Protein AF-G8R2T2-F1 (afdb_monomer_lite)

Radius of gyration: 41.73 Å; chains: 1; bounding box: 100×33×121 Å

pLDDT: mean 86.11, std 9.56, range [51.72, 98.19]

Structure (mmCIF, N/CA/C/O backbone):
data_AF-G8R2T2-F1
#
_entry.id   AF-G8R2T2-F1
#
loop_
_atom_site.group_PDB
_atom_site.id
_atom_site.type_symbol
_atom_site.label_atom_id
_atom_site.label_alt_id
_atom_site.label_comp_id
_atom_site.label_asym_id
_atom_site.label_entity_id
_atom_site.label_seq_id
_atom_site.pdbx_PDB_ins_code
_atom_site.Cartn_x
_atom_site.Cartn_y
_atom_site.Cartn_z
_atom_site.occupancy
_atom_site.B_iso_or_equiv
_atom_site.auth_seq_id
_atom_site.auth_comp_id
_atom_site.auth_asym_id
_atom_site.auth_atom_id
_atom_site.pdbx_PDB_model_num
ATOM 1 N N . MET A 1 1 ? 80.267 -4.069 -93.801 1.00 51.72 1 MET A N 1
ATOM 2 C CA . MET A 1 1 ? 79.029 -4.446 -93.088 1.00 51.72 1 MET A CA 1
ATOM 3 C C . MET A 1 1 ? 78.612 -3.205 -92.313 1.00 51.72 1 MET A C 1
ATOM 5 O O . MET A 1 1 ? 79.379 -2.768 -91.467 1.00 51.72 1 MET A O 1
ATOM 9 N N . ASP A 1 2 ? 77.533 -2.549 -92.748 1.00 54.66 2 ASP A N 1
ATOM 10 C CA . ASP A 1 2 ? 77.253 -1.129 -92.475 1.00 54.66 2 ASP A CA 1
ATOM 11 C C . ASP A 1 2 ? 76.720 -0.844 -91.062 1.00 54.66 2 ASP A C 1
ATOM 13 O O . ASP A 1 2 ? 75.659 -1.329 -90.660 1.00 54.66 2 ASP A O 1
ATOM 17 N N . ASP A 1 3 ? 77.419 0.051 -90.360 1.00 62.28 3 ASP A N 1
ATOM 18 C CA . ASP A 1 3 ? 77.117 0.592 -89.023 1.00 62.28 3 ASP A CA 1
ATOM 19 C C . ASP A 1 3 ? 75.721 1.263 -88.935 1.00 62.28 3 ASP A C 1
ATOM 21 O O . ASP A 1 3 ? 75.114 1.416 -87.871 1.00 62.28 3 ASP A O 1
ATOM 25 N N . THR A 1 4 ? 75.146 1.619 -90.087 1.00 67.62 4 THR A N 1
ATOM 26 C CA . THR A 1 4 ? 73.815 2.225 -90.2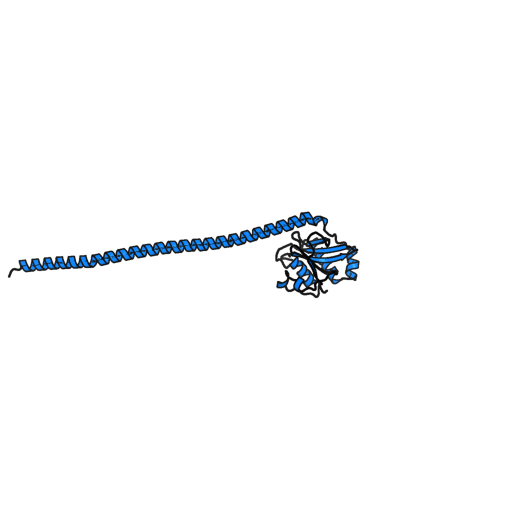26 1.00 67.62 4 THR A CA 1
ATOM 27 C C . THR A 1 4 ? 72.675 1.230 -89.985 1.00 67.62 4 THR A C 1
ATOM 29 O O . THR A 1 4 ? 71.628 1.611 -89.458 1.00 67.62 4 THR A O 1
ATOM 32 N N . ILE A 1 5 ? 72.867 -0.047 -90.338 1.00 68.00 5 ILE A N 1
ATOM 33 C CA . ILE A 1 5 ? 71.864 -1.103 -90.118 1.00 68.00 5 ILE A CA 1
ATOM 34 C C . ILE A 1 5 ? 71.817 -1.468 -88.628 1.00 68.00 5 ILE A C 1
ATOM 36 O O . ILE A 1 5 ? 70.730 -1.621 -88.068 1.00 68.00 5 ILE A O 1
ATOM 40 N N . LEU A 1 6 ? 72.978 -1.502 -87.963 1.00 66.75 6 LEU A N 1
ATOM 41 C CA . LEU A 1 6 ? 73.092 -1.805 -86.534 1.00 66.75 6 LEU A CA 1
ATOM 42 C C . LEU A 1 6 ? 72.363 -0.762 -85.665 1.00 66.75 6 LEU A C 1
ATOM 44 O O . LEU A 1 6 ? 71.545 -1.117 -84.816 1.00 66.75 6 LEU A O 1
ATOM 48 N N . LYS A 1 7 ? 72.560 0.536 -85.945 1.00 71.31 7 LYS A N 1
ATOM 49 C CA . LYS A 1 7 ? 71.883 1.635 -85.225 1.00 71.31 7 LYS A CA 1
ATOM 50 C C . LYS A 1 7 ? 70.363 1.630 -85.396 1.00 71.31 7 LYS A C 1
ATOM 52 O O . LYS A 1 7 ? 69.636 2.008 -84.474 1.00 71.31 7 LYS A O 1
ATOM 57 N N . LYS A 1 8 ? 69.862 1.207 -86.561 1.00 73.00 8 LYS A N 1
ATOM 58 C CA . LYS A 1 8 ? 68.418 1.124 -86.829 1.00 73.00 8 LYS A CA 1
ATOM 59 C C . LYS A 1 8 ? 67.770 -0.011 -86.029 1.00 73.00 8 LYS A C 1
ATOM 61 O O . LYS A 1 8 ? 66.699 0.189 -85.457 1.00 73.00 8 LYS A O 1
ATOM 66 N N . ILE A 1 9 ? 68.457 -1.149 -85.911 1.00 73.06 9 ILE A N 1
ATOM 67 C CA . ILE A 1 9 ? 68.021 -2.290 -85.093 1.00 73.06 9 ILE A CA 1
ATOM 68 C C . ILE A 1 9 ? 68.027 -1.924 -83.599 1.00 73.06 9 ILE A C 1
ATOM 70 O O . ILE A 1 9 ? 67.023 -2.148 -82.923 1.00 73.06 9 ILE A O 1
ATOM 74 N N . GLU A 1 10 ? 69.070 -1.257 -83.089 1.00 73.62 10 GLU A N 1
ATOM 75 C CA . GLU A 1 10 ? 69.109 -0.803 -81.687 1.00 73.62 10 GLU A CA 1
ATOM 76 C C . GLU A 1 10 ? 68.002 0.210 -81.347 1.00 73.62 10 GLU A C 1
ATOM 78 O O . GLU A 1 10 ? 67.420 0.180 -80.254 1.00 73.62 10 GLU A O 1
ATOM 83 N N . GLN A 1 11 ? 67.680 1.126 -82.268 1.00 74.12 11 GLN A N 1
ATOM 84 C CA . GLN A 1 11 ? 66.586 2.079 -82.070 1.00 74.12 11 GLN A CA 1
ATOM 85 C C . GLN A 1 11 ? 65.216 1.396 -82.071 1.00 74.12 11 GLN A C 1
ATOM 87 O O . GLN A 1 11 ? 64.351 1.757 -81.263 1.00 74.12 11 GLN A O 1
ATO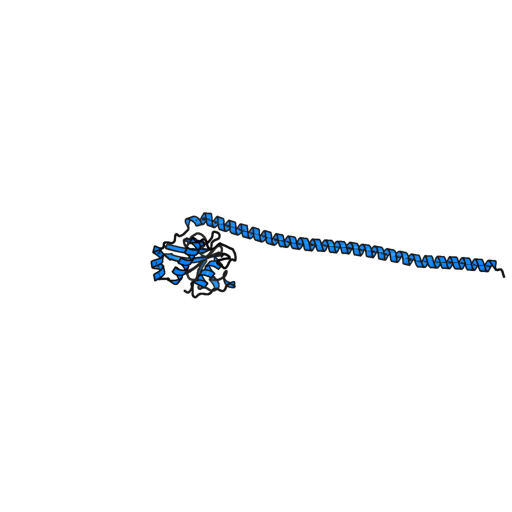M 92 N N . GLU A 1 12 ? 65.001 0.404 -82.936 1.00 73.50 12 GLU A N 1
ATOM 93 C CA . GLU A 1 12 ? 63.772 -0.387 -82.927 1.00 73.50 12 GLU A CA 1
ATOM 94 C C . GLU A 1 12 ? 63.649 -1.246 -81.671 1.00 73.50 12 GLU A C 1
ATOM 96 O O . GLU A 1 12 ? 62.560 -1.320 -81.097 1.00 73.50 12 GLU A O 1
ATOM 101 N N . GLU A 1 13 ? 64.748 -1.814 -81.179 1.00 71.75 13 GLU A N 1
ATOM 102 C CA . GLU A 1 13 ? 64.769 -2.591 -79.944 1.00 71.75 13 GLU A CA 1
ATOM 103 C C . GLU A 1 13 ? 64.492 -1.706 -78.719 1.00 71.75 13 GLU A C 1
ATOM 105 O O . GLU A 1 13 ? 63.660 -2.058 -77.883 1.00 71.75 13 GLU A O 1
ATOM 110 N N . LYS A 1 14 ? 65.065 -0.493 -78.646 1.00 73.12 14 LYS A N 1
ATOM 111 C CA . LYS A 1 14 ? 64.721 0.500 -77.606 1.00 73.12 14 LYS A CA 1
ATOM 112 C C . LYS A 1 14 ? 63.254 0.926 -77.674 1.00 73.12 14 LYS A C 1
ATOM 114 O O . LYS A 1 14 ? 62.612 1.073 -76.633 1.00 73.12 14 LYS A O 1
ATOM 119 N N . ARG A 1 15 ? 62.689 1.100 -78.876 1.00 71.94 15 ARG A N 1
ATOM 120 C CA . ARG A 1 15 ? 61.258 1.417 -79.059 1.00 71.94 15 ARG A CA 1
ATOM 121 C C . ARG A 1 15 ? 60.351 0.235 -78.715 1.00 71.94 15 ARG A C 1
ATOM 123 O O . ARG A 1 15 ? 59.255 0.458 -78.206 1.00 71.94 15 ARG A O 1
ATOM 130 N N . ARG A 1 16 ? 60.769 -1.006 -78.983 1.00 69.69 16 ARG A N 1
ATOM 131 C CA . ARG A 1 16 ? 60.042 -2.222 -78.585 1.00 69.69 16 ARG A CA 1
ATOM 132 C C . ARG A 1 16 ? 60.109 -2.433 -77.077 1.00 69.69 16 ARG A C 1
ATOM 134 O O . ARG A 1 16 ? 59.058 -2.626 -76.487 1.00 69.69 16 ARG A O 1
ATOM 141 N N . LYS A 1 17 ? 61.275 -2.269 -76.445 1.00 70.81 17 LYS A N 1
ATOM 142 C CA . LYS A 1 17 ? 61.434 -2.316 -74.981 1.00 70.81 17 LYS A CA 1
ATOM 143 C C . LYS A 1 17 ? 60.597 -1.238 -74.297 1.00 70.81 17 LYS A C 1
ATOM 145 O O . LYS A 1 17 ? 59.833 -1.561 -73.401 1.00 70.81 17 LYS A O 1
ATOM 150 N N . ARG A 1 18 ? 60.626 0.017 -74.769 1.00 68.25 18 ARG A N 1
ATOM 151 C CA . ARG A 1 18 ? 59.743 1.079 -74.240 1.00 68.25 18 ARG A CA 1
ATOM 152 C C . ARG A 1 18 ? 58.263 0.732 -74.381 1.00 68.25 18 ARG A C 1
ATOM 154 O O . ARG A 1 18 ? 57.523 0.913 -73.425 1.00 68.25 18 ARG A O 1
ATOM 161 N N . ARG A 1 19 ? 57.832 0.218 -75.536 1.00 70.12 19 ARG A N 1
ATOM 162 C CA . ARG A 1 19 ? 56.445 -0.235 -75.723 1.00 70.12 19 ARG A CA 1
ATOM 163 C C . ARG A 1 19 ? 56.102 -1.406 -74.807 1.00 70.12 19 ARG A C 1
ATOM 165 O O . ARG A 1 19 ? 55.037 -1.393 -74.217 1.00 70.12 19 ARG A O 1
ATOM 172 N N . MET A 1 20 ? 57.011 -2.359 -74.631 1.00 71.75 20 MET A N 1
ATOM 173 C CA . MET A 1 20 ? 56.846 -3.496 -73.726 1.00 71.75 20 MET A CA 1
ATOM 174 C C . MET A 1 20 ? 56.692 -3.036 -72.270 1.00 71.75 20 MET A C 1
ATOM 176 O O . MET A 1 20 ? 55.767 -3.485 -71.607 1.00 71.75 20 MET A O 1
ATOM 180 N N . TYR A 1 21 ? 57.502 -2.070 -71.817 1.00 68.56 21 TYR A N 1
ATOM 181 C CA . TYR A 1 21 ? 57.348 -1.444 -70.498 1.00 68.56 21 TYR A CA 1
ATOM 182 C C . TYR A 1 21 ? 56.007 -0.714 -70.354 1.00 68.56 21 TYR A C 1
ATOM 184 O O . TYR A 1 21 ? 55.336 -0.859 -69.335 1.00 68.56 21 TYR A O 1
ATOM 192 N N . TRP A 1 22 ? 55.576 0.029 -71.378 1.00 65.12 22 TRP A N 1
ATOM 193 C CA . TRP A 1 22 ? 54.267 0.687 -71.373 1.00 65.12 22 TRP A CA 1
ATOM 194 C C . TRP A 1 22 ? 53.113 -0.323 -71.328 1.00 65.12 22 TRP A C 1
ATOM 196 O O . TRP A 1 22 ? 52.206 -0.168 -70.516 1.00 65.12 22 TRP A O 1
ATOM 206 N N . TYR A 1 23 ? 53.172 -1.396 -72.118 1.00 72.88 23 TYR A N 1
ATOM 207 C CA . TYR A 1 23 ? 52.154 -2.448 -72.116 1.00 72.88 23 TYR A CA 1
ATOM 208 C C . TYR A 1 23 ? 52.140 -3.272 -70.823 1.00 72.88 23 TYR A C 1
ATOM 210 O O . TYR A 1 23 ? 51.075 -3.748 -70.448 1.00 72.88 23 TYR A O 1
ATOM 218 N N . SER A 1 24 ? 53.262 -3.404 -70.105 1.00 71.88 24 SER A N 1
ATOM 219 C CA . SER A 1 24 ? 53.280 -4.029 -68.773 1.00 71.88 24 SER A CA 1
ATOM 220 C C . SER A 1 24 ? 52.797 -3.099 -67.656 1.00 71.88 24 SER A C 1
ATOM 222 O O . SER A 1 24 ? 52.264 -3.573 -66.659 1.00 71.88 24 SER A O 1
ATOM 224 N N . LEU A 1 25 ? 52.962 -1.780 -67.808 1.00 70.75 25 LEU A N 1
ATOM 225 C CA . LEU A 1 25 ? 52.552 -0.794 -66.800 1.00 70.75 25 LEU A CA 1
ATOM 226 C C . LEU A 1 25 ? 51.053 -0.482 -66.853 1.00 70.75 25 LEU A C 1
ATOM 228 O O . LEU A 1 25 ? 50.446 -0.266 -65.807 1.00 70.75 25 LEU A O 1
ATOM 232 N N . ILE A 1 26 ? 50.442 -0.492 -68.042 1.00 71.38 26 ILE A N 1
ATOM 233 C CA . ILE A 1 26 ? 49.012 -0.183 -68.212 1.00 71.38 26 ILE A CA 1
ATOM 234 C C . ILE A 1 26 ? 48.108 -1.095 -67.350 1.00 71.38 26 ILE A C 1
ATOM 236 O O . ILE A 1 26 ? 47.296 -0.554 -66.598 1.00 71.38 26 ILE A O 1
ATOM 240 N N . PRO A 1 27 ? 48.250 -2.438 -67.357 1.00 75.19 27 PRO A N 1
ATOM 241 C CA . PRO A 1 27 ? 47.437 -3.321 -66.516 1.00 75.19 27 PRO A CA 1
ATOM 242 C C . PRO A 1 27 ? 47.630 -3.082 -65.013 1.00 75.19 27 PRO A C 1
ATOM 244 O O . PRO A 1 27 ? 46.669 -3.154 -64.249 1.00 75.19 27 PRO A O 1
ATOM 247 N N . ILE A 1 28 ? 48.855 -2.761 -64.583 1.00 74.06 28 ILE A N 1
ATOM 248 C CA . ILE A 1 28 ? 49.178 -2.492 -63.174 1.00 74.06 28 ILE A CA 1
ATOM 249 C C . ILE A 1 28 ? 48.478 -1.212 -62.706 1.00 74.06 28 ILE A C 1
ATOM 251 O O . ILE A 1 28 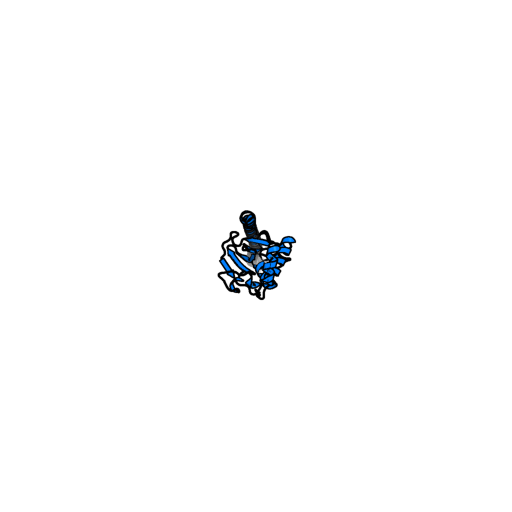? 47.861 -1.202 -61.643 1.00 74.06 28 ILE A O 1
ATOM 255 N N . ILE A 1 29 ? 48.516 -0.155 -63.522 1.00 73.69 29 ILE A N 1
ATOM 256 C CA . ILE A 1 29 ? 47.853 1.120 -63.222 1.00 73.69 29 ILE A CA 1
ATOM 257 C C . ILE A 1 29 ? 46.332 0.934 -63.156 1.00 73.69 29 ILE A C 1
ATOM 259 O O . ILE A 1 29 ? 45.704 1.405 -62.212 1.00 73.69 29 ILE A O 1
ATOM 263 N N . ILE A 1 30 ? 45.740 0.202 -64.107 1.00 74.12 30 ILE A N 1
ATOM 264 C CA . ILE A 1 30 ? 44.296 -0.089 -64.108 1.00 74.12 30 ILE A CA 1
ATOM 265 C C . ILE A 1 30 ? 43.895 -0.871 -62.850 1.00 74.12 30 ILE A C 1
ATOM 267 O O . ILE A 1 30 ? 42.902 -0.535 -62.207 1.00 74.12 30 ILE A O 1
ATOM 271 N N . THR A 1 31 ? 44.686 -1.875 -62.463 1.00 76.75 31 THR A N 1
ATOM 272 C CA . THR A 1 31 ? 44.423 -2.675 -61.257 1.00 76.75 31 THR A CA 1
ATOM 273 C C . THR A 1 31 ? 44.516 -1.821 -59.992 1.00 76.75 31 THR A C 1
ATOM 275 O O . THR A 1 31 ? 43.650 -1.914 -59.127 1.00 76.75 31 THR A O 1
ATOM 278 N N . ALA A 1 32 ? 45.514 -0.938 -59.896 1.00 74.38 32 ALA A N 1
ATOM 279 C CA . ALA A 1 32 ? 45.655 -0.025 -58.762 1.00 74.38 32 ALA A CA 1
ATOM 280 C C . ALA A 1 32 ? 44.471 0.953 -58.646 1.00 74.38 32 ALA A C 1
ATOM 282 O O . ALA A 1 32 ? 43.986 1.193 -57.542 1.00 74.38 32 ALA A O 1
ATOM 283 N N . ILE A 1 33 ? 43.969 1.473 -59.774 1.00 79.44 33 ILE A N 1
ATOM 284 C CA . ILE A 1 33 ? 42.784 2.344 -59.803 1.00 79.44 33 ILE A CA 1
ATOM 285 C C . ILE A 1 33 ? 41.538 1.577 -59.346 1.00 79.44 33 ILE A C 1
ATOM 287 O O . ILE A 1 33 ? 40.793 2.084 -58.511 1.00 79.44 33 ILE A O 1
ATOM 291 N N . LEU A 1 34 ? 41.329 0.353 -59.841 1.00 76.12 34 LEU A N 1
ATOM 292 C CA . LEU A 1 34 ? 40.195 -0.483 -59.434 1.00 76.12 34 LEU A CA 1
ATOM 293 C C . LEU A 1 34 ? 40.218 -0.778 -57.931 1.00 76.12 34 LEU A C 1
ATOM 295 O O . LEU A 1 34 ? 39.206 -0.589 -57.265 1.00 76.12 34 LEU A O 1
ATOM 299 N N . VAL A 1 35 ? 41.375 -1.155 -57.378 1.00 81.44 35 VAL A N 1
ATOM 300 C CA . VAL A 1 35 ? 41.528 -1.390 -55.933 1.00 81.44 35 VAL A CA 1
ATOM 301 C C . VAL A 1 35 ? 41.249 -0.117 -55.130 1.00 81.44 35 VAL A C 1
ATOM 303 O O . VAL A 1 35 ? 40.575 -0.187 -54.105 1.00 81.44 35 VAL A O 1
ATOM 306 N N . ALA A 1 36 ? 41.709 1.048 -55.596 1.00 74.81 36 ALA A N 1
ATOM 307 C CA . ALA A 1 36 ? 41.455 2.321 -54.924 1.00 74.81 36 ALA A CA 1
ATOM 308 C C . ALA A 1 36 ? 39.962 2.698 -54.921 1.00 74.81 36 ALA A C 1
ATOM 310 O O . ALA A 1 36 ? 39.444 3.126 -53.889 1.00 74.81 36 ALA A O 1
ATOM 311 N N . VAL A 1 37 ? 39.259 2.501 -56.043 1.00 83.00 37 VAL A N 1
ATOM 312 C CA . VAL A 1 37 ? 37.809 2.741 -56.143 1.00 83.00 37 VAL A CA 1
ATOM 313 C C . VAL A 1 37 ? 37.040 1.768 -55.249 1.00 83.00 37 VAL A C 1
ATOM 315 O O . VAL A 1 37 ? 36.215 2.207 -54.452 1.00 83.00 37 VAL A O 1
ATOM 318 N N . SER A 1 38 ? 37.361 0.471 -55.299 1.00 73.19 38 SER A N 1
ATOM 319 C CA . SER A 1 38 ? 36.726 -0.533 -54.439 1.00 73.19 38 SER A CA 1
ATOM 320 C C . SER A 1 38 ? 36.963 -0.259 -52.952 1.00 73.19 38 SER A C 1
ATOM 322 O O . SER A 1 38 ? 36.041 -0.383 -52.152 1.00 73.19 38 SER A O 1
ATOM 324 N N . TYR A 1 39 ? 38.168 0.169 -52.563 1.00 79.31 39 TYR A N 1
ATOM 325 C CA . TYR A 1 39 ? 38.459 0.547 -51.178 1.00 79.31 39 TYR A CA 1
ATOM 326 C C . TYR A 1 39 ? 37.652 1.776 -50.733 1.00 79.31 39 TYR A C 1
ATOM 328 O O . TYR A 1 39 ? 37.119 1.800 -49.624 1.00 79.31 39 TYR A O 1
ATOM 336 N N . ALA A 1 40 ? 37.519 2.785 -51.600 1.00 78.00 40 ALA A N 1
ATOM 337 C CA . ALA A 1 40 ? 36.723 3.976 -51.314 1.00 78.00 40 ALA A CA 1
ATOM 338 C C . ALA A 1 40 ? 35.227 3.650 -51.151 1.00 78.00 40 ALA A C 1
ATOM 340 O O . ALA A 1 40 ? 34.587 4.161 -50.229 1.00 78.00 40 ALA A O 1
ATOM 341 N N . GLU A 1 41 ? 34.679 2.771 -51.996 1.00 79.81 41 GLU A N 1
ATOM 342 C CA . GLU A 1 41 ? 33.295 2.299 -51.883 1.00 79.81 41 GLU A CA 1
ATOM 343 C C . GLU A 1 41 ? 33.062 1.507 -50.594 1.00 79.81 41 GLU A C 1
ATOM 345 O O . GLU A 1 41 ? 32.086 1.773 -49.892 1.00 79.81 41 GLU A O 1
ATOM 350 N N . VAL A 1 42 ? 33.976 0.598 -50.233 1.00 82.19 42 VAL A N 1
ATOM 351 C CA . VAL A 1 42 ? 33.899 -0.169 -48.978 1.00 82.19 42 VAL A CA 1
ATOM 352 C C . VAL A 1 42 ? 33.957 0.758 -47.764 1.00 82.19 42 VAL A C 1
ATOM 354 O O . VAL A 1 42 ? 33.146 0.614 -46.854 1.00 82.19 42 VAL A O 1
ATOM 357 N N . ASN A 1 43 ? 34.847 1.752 -47.755 1.00 80.81 43 ASN A N 1
ATOM 358 C CA . ASN A 1 43 ? 34.947 2.699 -46.644 1.00 80.81 43 ASN A CA 1
ATOM 359 C C . ASN A 1 43 ? 33.700 3.598 -46.532 1.00 80.81 43 ASN A C 1
ATOM 361 O O . ASN A 1 43 ? 33.217 3.864 -45.433 1.00 80.81 43 ASN A O 1
ATOM 365 N N . SER A 1 44 ? 33.132 4.033 -47.663 1.00 84.12 44 SER A N 1
ATOM 366 C CA . SER A 1 44 ? 31.872 4.790 -47.675 1.00 84.12 44 SER A CA 1
ATOM 367 C C . SER A 1 44 ? 30.684 3.938 -47.218 1.00 84.12 44 SER A C 1
ATOM 369 O O . SER A 1 44 ? 29.817 4.426 -46.493 1.00 84.12 44 SER A O 1
ATOM 371 N N . ALA A 1 45 ? 30.642 2.662 -47.610 1.00 76.31 45 ALA A N 1
ATOM 372 C CA . ALA A 1 45 ? 29.634 1.718 -47.146 1.00 76.31 45 ALA A CA 1
ATOM 373 C C . ALA A 1 45 ? 29.765 1.458 -45.639 1.00 76.31 45 ALA A C 1
ATOM 375 O O . ALA A 1 45 ? 28.752 1.489 -44.944 1.00 76.31 45 ALA A O 1
ATOM 376 N N . GLN A 1 46 ? 30.988 1.304 -45.123 1.00 81.06 46 GLN A N 1
ATOM 377 C CA . GLN A 1 46 ? 31.238 1.136 -43.691 1.00 81.06 46 GLN A CA 1
ATOM 378 C C . GLN A 1 46 ? 30.775 2.359 -42.893 1.00 81.06 46 GLN A C 1
ATOM 380 O O . GLN A 1 46 ? 30.037 2.202 -41.931 1.00 81.06 46 GLN A O 1
ATOM 385 N N . GLN A 1 47 ? 31.078 3.579 -43.353 1.00 82.94 47 GLN A N 1
ATOM 386 C CA . GLN A 1 47 ? 30.577 4.801 -42.711 1.00 82.94 47 GLN A CA 1
ATOM 387 C C . GLN A 1 47 ? 29.045 4.868 -42.664 1.00 82.94 47 GLN A C 1
ATOM 389 O O . GLN A 1 47 ? 28.480 5.337 -41.680 1.00 82.94 47 GLN A O 1
ATOM 394 N N . LYS A 1 48 ? 28.356 4.396 -43.712 1.00 84.19 48 LYS A N 1
ATOM 395 C CA . LYS A 1 48 ? 26.886 4.321 -43.721 1.00 84.19 48 LYS A CA 1
ATOM 396 C C . LYS A 1 48 ? 26.356 3.265 -42.754 1.00 84.19 48 LYS A C 1
ATOM 398 O O . LYS A 1 48 ? 25.312 3.495 -42.154 1.00 84.19 48 LYS A O 1
ATOM 403 N N . VAL A 1 49 ? 27.043 2.130 -42.619 1.00 83.50 49 VAL A N 1
ATOM 404 C CA . VAL A 1 49 ? 26.696 1.085 -41.642 1.00 83.50 49 VAL A CA 1
ATOM 405 C C . VAL A 1 49 ? 26.897 1.605 -40.221 1.00 83.50 49 VAL A C 1
ATOM 407 O O . VAL A 1 49 ? 25.992 1.461 -39.409 1.00 83.50 49 VAL A O 1
ATOM 410 N N . ASP A 1 50 ? 28.009 2.284 -39.944 1.00 85.62 50 ASP A N 1
ATOM 411 C CA . ASP A 1 50 ? 28.297 2.856 -38.627 1.00 85.62 50 ASP A CA 1
ATOM 412 C C . ASP A 1 50 ? 27.285 3.963 -38.263 1.00 85.62 50 ASP A C 1
ATOM 414 O O . ASP A 1 50 ? 26.748 3.978 -37.157 1.00 85.62 50 ASP A O 1
ATOM 418 N N . ASP A 1 51 ? 26.944 4.854 -39.207 1.00 87.81 51 ASP A N 1
ATOM 419 C CA . ASP A 1 51 ? 25.897 5.876 -39.026 1.00 87.81 51 ASP A CA 1
ATOM 420 C C . ASP A 1 51 ? 24.506 5.255 -38.820 1.00 87.81 51 ASP A C 1
ATOM 422 O O . ASP A 1 51 ? 23.733 5.704 -37.970 1.00 87.81 51 ASP A O 1
ATOM 426 N N . ALA A 1 52 ? 24.181 4.194 -39.564 1.00 77.62 52 ALA A N 1
ATOM 427 C CA . ALA A 1 52 ? 22.936 3.458 -39.379 1.00 77.62 52 ALA A CA 1
ATOM 428 C C . ALA A 1 52 ? 22.886 2.764 -38.010 1.00 77.62 52 ALA A C 1
ATOM 430 O O . ALA A 1 52 ? 21.854 2.839 -37.346 1.00 77.62 52 ALA A O 1
ATOM 431 N N . GLN A 1 53 ? 23.987 2.159 -37.559 1.00 82.75 53 GLN A N 1
ATOM 432 C CA . GLN A 1 53 ? 24.068 1.504 -36.256 1.00 82.75 53 GLN A CA 1
ATOM 433 C C . GLN A 1 53 ? 23.904 2.517 -35.119 1.00 82.75 53 GLN A C 1
ATOM 435 O O . GLN A 1 53 ? 23.066 2.319 -34.247 1.00 82.75 53 GLN A O 1
ATOM 440 N N . MET A 1 54 ? 24.584 3.666 -35.185 1.00 83.81 54 MET A N 1
ATOM 441 C CA . MET A 1 54 ? 24.398 4.744 -34.205 1.00 83.81 54 MET A CA 1
ATOM 442 C C . MET A 1 54 ? 22.947 5.243 -34.152 1.00 83.81 54 MET A C 1
ATOM 444 O O . MET A 1 54 ? 22.430 5.564 -33.077 1.00 83.81 54 MET A O 1
ATOM 448 N N . LYS A 1 55 ? 22.263 5.314 -35.301 1.00 84.31 55 LYS A N 1
ATOM 449 C CA . LYS A 1 55 ? 20.839 5.674 -35.360 1.00 84.31 55 LYS A CA 1
ATOM 450 C C . LYS A 1 55 ? 19.951 4.605 -34.732 1.00 84.31 55 LYS A C 1
ATOM 452 O O . LYS A 1 55 ? 19.017 4.981 -34.027 1.00 84.31 55 LYS A O 1
ATOM 457 N N . VAL A 1 56 ? 20.230 3.321 -34.961 1.00 85.88 56 VAL A N 1
ATOM 458 C CA . VAL A 1 56 ? 19.520 2.205 -34.314 1.00 85.88 56 VAL A CA 1
ATOM 459 C C . VAL A 1 56 ? 19.700 2.281 -32.802 1.00 85.88 56 VAL A C 1
ATOM 461 O O . VAL A 1 56 ? 18.699 2.381 -32.102 1.00 85.88 56 VAL A O 1
ATOM 464 N N . ASP A 1 57 ? 20.932 2.387 -32.309 1.00 84.94 57 ASP A N 1
ATOM 465 C CA . ASP A 1 57 ? 21.219 2.472 -30.871 1.00 84.94 57 ASP A CA 1
ATOM 466 C C . ASP A 1 57 ? 20.535 3.699 -30.233 1.00 84.94 57 ASP A C 1
ATOM 468 O O . ASP A 1 57 ? 19.973 3.646 -29.137 1.00 84.94 57 ASP A O 1
ATOM 472 N N . THR A 1 58 ? 20.520 4.836 -30.938 1.00 88.25 58 THR A N 1
ATOM 473 C CA . THR A 1 58 ? 19.817 6.047 -30.484 1.00 88.25 58 THR A CA 1
ATOM 474 C C . THR A 1 58 ? 18.300 5.843 -30.439 1.00 88.25 58 THR A C 1
ATOM 476 O O . THR A 1 58 ? 17.637 6.327 -29.519 1.00 88.25 58 THR A O 1
ATOM 479 N N . LEU A 1 59 ? 17.728 5.158 -31.431 1.00 80.25 59 LEU A N 1
ATOM 480 C CA . LEU A 1 59 ? 16.299 4.853 -31.482 1.00 80.25 59 LEU A CA 1
ATOM 481 C C . LEU A 1 59 ? 15.901 3.848 -30.401 1.00 80.25 59 LEU A C 1
ATOM 483 O O . LEU A 1 59 ? 14.883 4.063 -29.750 1.00 80.25 59 LEU A O 1
ATOM 487 N N . GLU A 1 60 ? 16.702 2.812 -30.163 1.00 79.69 60 GLU A N 1
ATOM 488 C CA . GLU A 1 60 ? 16.485 1.840 -29.088 1.00 79.69 60 GLU A CA 1
ATOM 489 C C . GLU A 1 60 ? 16.462 2.527 -27.722 1.00 79.69 60 GLU A C 1
ATOM 491 O O . GLU A 1 60 ? 15.514 2.345 -26.955 1.00 79.69 60 GLU A O 1
ATOM 496 N N . ASN A 1 61 ? 17.425 3.415 -27.461 1.00 85.88 61 ASN A N 1
ATOM 497 C CA . ASN A 1 61 ? 17.444 4.216 -26.239 1.00 85.88 61 ASN A CA 1
ATOM 498 C C . ASN A 1 61 ? 16.195 5.100 -26.108 1.00 85.88 61 ASN A C 1
ATOM 500 O O . ASN A 1 61 ? 15.589 5.159 -25.041 1.00 85.88 61 ASN A O 1
ATOM 504 N N . ARG A 1 62 ? 15.751 5.749 -27.194 1.00 82.44 62 ARG A N 1
ATOM 505 C CA . ARG A 1 62 ? 14.519 6.560 -27.181 1.00 82.44 62 ARG A CA 1
ATOM 506 C C . ARG A 1 62 ? 13.268 5.725 -26.935 1.00 82.44 62 ARG A C 1
ATOM 508 O O . ARG A 1 62 ? 12.397 6.171 -26.196 1.00 82.44 62 ARG A O 1
ATOM 515 N N . VAL A 1 63 ? 13.161 4.543 -27.541 1.00 81.25 63 VAL A N 1
ATOM 516 C CA . VAL A 1 63 ? 12.043 3.616 -27.306 1.00 81.25 63 VAL A CA 1
ATOM 517 C C . VAL A 1 63 ? 12.031 3.166 -25.847 1.00 81.25 63 VAL A C 1
ATOM 519 O O . VAL A 1 63 ? 10.963 3.146 -25.239 1.00 81.25 63 VAL A O 1
ATOM 522 N N . HIS A 1 64 ? 13.198 2.879 -25.265 1.00 81.44 64 HIS A N 1
ATOM 523 C CA . HIS A 1 64 ? 13.314 2.540 -23.849 1.00 81.44 64 HIS A CA 1
ATOM 524 C C . HIS A 1 64 ? 12.848 3.692 -22.948 1.00 81.44 64 HIS A C 1
ATOM 526 O O . HIS A 1 64 ? 11.948 3.496 -22.133 1.00 81.44 64 HIS A O 1
ATOM 532 N N . THR A 1 65 ? 13.380 4.906 -23.136 1.00 85.19 65 THR A N 1
ATOM 533 C CA . THR A 1 65 ? 12.971 6.089 -22.358 1.00 85.19 65 THR A CA 1
ATOM 534 C C . THR A 1 65 ? 11.474 6.368 -22.497 1.00 85.19 65 THR A C 1
ATOM 536 O O . THR A 1 65 ? 10.792 6.576 -21.498 1.00 85.19 65 THR A O 1
ATOM 539 N N . LEU A 1 66 ? 10.929 6.312 -23.716 1.00 78.19 66 LEU A N 1
ATOM 540 C CA . LEU A 1 66 ? 9.494 6.501 -23.947 1.00 78.19 66 LEU A CA 1
ATOM 541 C C . LEU A 1 66 ? 8.655 5.410 -23.274 1.00 78.19 66 LEU A C 1
ATOM 543 O O . LEU A 1 66 ? 7.581 5.703 -22.753 1.00 78.19 66 LEU A O 1
ATOM 547 N N . GLY A 1 67 ? 9.132 4.164 -23.262 1.00 78.81 67 GLY A N 1
ATOM 548 C CA . GLY A 1 67 ? 8.485 3.067 -22.548 1.00 78.81 67 GLY A CA 1
ATOM 549 C C . GLY A 1 67 ? 8.419 3.318 -21.040 1.00 78.81 67 GLY A C 1
ATOM 550 O O . GLY A 1 67 ? 7.369 3.112 -20.427 1.00 78.81 67 GLY A O 1
ATOM 551 N N . GLU A 1 68 ? 9.503 3.819 -20.447 1.00 83.75 68 GLU A N 1
ATOM 552 C CA . GLU A 1 68 ? 9.546 4.191 -19.030 1.00 83.75 68 GLU A CA 1
ATOM 553 C C . GLU A 1 68 ? 8.628 5.379 -18.714 1.00 83.75 68 GLU A C 1
ATOM 555 O O . GLU A 1 68 ? 7.855 5.313 -17.756 1.00 83.75 68 GLU A O 1
ATOM 560 N N . GLU A 1 69 ? 8.639 6.430 -19.536 1.00 79.81 69 GLU A N 1
ATOM 561 C CA . GLU A 1 69 ? 7.753 7.590 -19.374 1.00 79.81 69 GLU A CA 1
ATOM 562 C C . GLU A 1 69 ? 6.273 7.211 -19.494 1.00 79.81 69 GLU A C 1
ATOM 564 O O . GLU A 1 69 ? 5.434 7.678 -18.719 1.00 79.81 69 GLU A O 1
ATOM 569 N N . LEU A 1 70 ? 5.931 6.350 -20.456 1.00 75.81 70 LEU A N 1
ATOM 570 C CA . LEU A 1 70 ? 4.558 5.903 -20.672 1.00 75.81 70 LEU A CA 1
ATOM 571 C C . LEU A 1 70 ? 4.080 5.036 -19.505 1.00 75.81 70 LEU A C 1
ATOM 573 O O . LEU A 1 70 ? 2.947 5.203 -19.051 1.00 75.81 70 LEU A O 1
ATOM 577 N N . LYS A 1 71 ? 4.957 4.188 -18.956 1.00 77.88 71 LYS A N 1
ATOM 578 C CA . LYS A 1 71 ? 4.687 3.440 -17.724 1.00 77.88 71 LYS A CA 1
ATOM 579 C C . LYS A 1 71 ? 4.441 4.383 -16.542 1.00 77.88 71 LYS A C 1
ATOM 581 O O . LYS A 1 71 ? 3.415 4.257 -15.883 1.00 77.88 71 LYS A O 1
ATOM 586 N N . GLN A 1 72 ? 5.308 5.374 -16.327 1.00 77.12 72 GLN A N 1
ATOM 587 C CA . GLN A 1 72 ? 5.147 6.357 -15.247 1.00 77.12 72 GLN A CA 1
ATOM 588 C C . GLN A 1 72 ? 3.854 7.169 -15.375 1.00 77.12 72 GLN A C 1
ATOM 590 O O . GLN A 1 72 ? 3.162 7.398 -14.380 1.00 77.12 72 GLN A O 1
ATOM 595 N N . LYS A 1 73 ? 3.495 7.592 -16.593 1.00 79.75 73 LYS A N 1
ATOM 596 C CA . LYS A 1 73 ? 2.230 8.292 -16.845 1.00 79.75 73 LYS A CA 1
ATOM 597 C C . LYS A 1 73 ? 1.025 7.398 -16.595 1.00 79.75 73 LYS A C 1
ATOM 599 O O . LYS A 1 73 ? 0.067 7.856 -15.981 1.00 79.75 73 LYS A O 1
ATOM 604 N N . ASN A 1 74 ? 1.069 6.146 -17.040 1.00 79.56 74 ASN A N 1
ATOM 605 C CA . ASN A 1 74 ? -0.018 5.200 -16.816 1.00 79.56 74 ASN A CA 1
ATOM 606 C C . ASN A 1 74 ? -0.214 4.909 -15.320 1.00 79.56 74 ASN A C 1
ATOM 608 O O . ASN A 1 74 ? -1.342 4.940 -14.833 1.00 79.56 74 ASN A O 1
ATOM 612 N N . ASP A 1 75 ? 0.880 4.719 -14.580 1.00 81.25 75 ASP A N 1
ATOM 613 C CA . ASP A 1 75 ? 0.840 4.538 -13.128 1.00 81.25 75 ASP A CA 1
ATOM 614 C C . ASP A 1 75 ? 0.267 5.791 -12.446 1.00 81.25 75 ASP A C 1
ATOM 616 O O . ASP A 1 75 ? -0.634 5.689 -11.619 1.00 81.25 75 ASP A O 1
ATOM 620 N N . SER A 1 76 ? 0.701 6.986 -12.858 1.00 76.94 76 SER A N 1
ATOM 621 C CA . SER A 1 76 ? 0.184 8.256 -12.324 1.00 76.94 76 SER A CA 1
ATOM 622 C C . SER A 1 76 ? -1.312 8.448 -12.590 1.00 76.94 76 SER A C 1
ATOM 624 O O . SER A 1 76 ? -2.035 8.898 -11.704 1.00 76.94 76 SER A O 1
ATOM 626 N N . LEU A 1 77 ? -1.792 8.097 -13.788 1.00 81.81 77 LEU A N 1
ATOM 627 C CA . LEU A 1 77 ? -3.212 8.177 -14.143 1.00 81.81 77 LEU A CA 1
ATOM 628 C C . LEU A 1 77 ? -4.053 7.219 -13.306 1.00 81.81 77 LEU A C 1
ATOM 630 O O . LEU A 1 77 ? -5.084 7.628 -12.779 1.00 81.81 77 LEU A O 1
ATOM 634 N N . LYS A 1 78 ? -3.588 5.980 -13.135 1.00 82.00 78 LYS A N 1
ATOM 635 C CA . LYS A 1 78 ? -4.264 4.991 -12.296 1.00 82.00 78 LYS A CA 1
ATOM 636 C C . LYS A 1 78 ? -4.366 5.468 -10.846 1.00 82.00 78 LYS A C 1
ATOM 638 O O . LYS A 1 78 ? -5.433 5.400 -10.249 1.00 82.00 78 LYS A O 1
ATOM 643 N N . ILE A 1 79 ? -3.274 5.991 -10.291 1.00 79.88 79 ILE A N 1
ATOM 644 C CA . ILE A 1 79 ? -3.242 6.523 -8.920 1.00 79.88 79 ILE A CA 1
ATOM 645 C C . ILE A 1 79 ? -4.211 7.693 -8.772 1.00 79.88 79 ILE A C 1
ATOM 647 O O . ILE A 1 79 ? -4.944 7.780 -7.788 1.00 79.88 79 ILE A O 1
ATOM 651 N N . LEU A 1 80 ? -4.223 8.590 -9.758 1.00 81.88 80 LEU A N 1
ATOM 652 C CA . LEU A 1 80 ? -5.111 9.739 -9.768 1.00 81.88 80 LEU A CA 1
ATOM 653 C C . LEU A 1 80 ? -6.578 9.297 -9.809 1.00 81.88 80 LEU A C 1
ATOM 655 O O . LEU A 1 80 ? -7.369 9.771 -8.998 1.00 81.88 80 LEU A O 1
ATOM 659 N N . GLU A 1 81 ? -6.925 8.357 -10.687 1.00 83.88 81 GLU A N 1
ATOM 660 C CA . GLU A 1 81 ? -8.261 7.763 -10.772 1.00 83.88 81 GLU A CA 1
ATOM 661 C C . GLU A 1 81 ? -8.681 7.124 -9.443 1.00 83.88 81 GLU A C 1
ATOM 663 O O . GLU A 1 81 ? -9.745 7.451 -8.920 1.00 83.88 81 GLU A O 1
ATOM 668 N N . GLU A 1 82 ? -7.821 6.300 -8.837 1.00 81.94 82 GLU A N 1
ATOM 669 C CA . GLU A 1 82 ? -8.090 5.671 -7.539 1.00 81.94 82 GLU A CA 1
ATOM 670 C C . GLU A 1 82 ? -8.254 6.710 -6.417 1.00 81.94 82 GLU A C 1
ATOM 672 O O . GLU A 1 82 ? -9.125 6.573 -5.556 1.00 81.94 82 GLU A O 1
ATOM 677 N N . SER A 1 83 ? -7.450 7.778 -6.425 1.00 80.38 83 SER A N 1
ATOM 678 C CA . SER A 1 83 ? -7.547 8.864 -5.445 1.00 80.38 83 SER A CA 1
ATOM 679 C C . SER A 1 83 ? -8.835 9.675 -5.593 1.00 80.38 83 SER A C 1
ATOM 681 O O . SER A 1 83 ? -9.469 10.000 -4.587 1.00 80.38 83 SER A O 1
ATOM 683 N N . PHE A 1 84 ? -9.268 9.947 -6.829 1.00 79.75 84 PHE A N 1
ATOM 684 C CA . PHE A 1 84 ? -10.525 10.634 -7.113 1.00 79.75 84 PHE A CA 1
ATOM 685 C C . PHE A 1 84 ? -11.717 9.770 -6.741 1.00 79.75 84 PHE A C 1
ATOM 687 O O . PHE 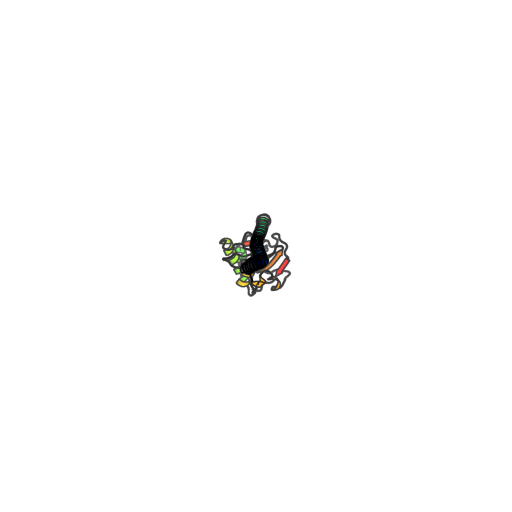A 1 84 ? -12.615 10.245 -6.045 1.00 79.75 84 PHE A O 1
ATOM 694 N N . GLU A 1 85 ? -11.712 8.502 -7.156 1.00 81.06 85 GLU A N 1
ATOM 695 C CA . GLU A 1 85 ? -12.744 7.545 -6.779 1.00 81.06 85 GLU A CA 1
ATOM 696 C C . GLU A 1 85 ? -12.867 7.491 -5.256 1.00 81.06 85 GLU A C 1
ATOM 698 O O . GLU A 1 85 ? -13.974 7.566 -4.722 1.00 81.06 85 GLU A O 1
ATOM 703 N N . PHE A 1 86 ? -11.736 7.449 -4.548 1.00 81.44 86 PHE A N 1
ATOM 704 C CA . PHE A 1 86 ? -11.743 7.413 -3.098 1.00 81.44 86 PHE A CA 1
ATOM 705 C C . PHE A 1 86 ? -12.297 8.695 -2.470 1.00 81.44 86 PHE A C 1
ATOM 707 O O . PHE A 1 86 ? -13.163 8.641 -1.592 1.00 81.44 86 PHE A O 1
ATOM 714 N N . ALA A 1 87 ? -11.814 9.855 -2.914 1.00 79.12 87 ALA A N 1
ATOM 715 C CA . ALA A 1 87 ? -12.217 11.149 -2.376 1.00 79.12 87 ALA A CA 1
ATOM 716 C C . ALA A 1 87 ? -13.708 11.443 -2.603 1.00 79.12 87 ALA A C 1
ATOM 718 O O . ALA A 1 87 ? -14.350 12.038 -1.737 1.00 79.12 87 ALA A O 1
ATOM 719 N N . VAL A 1 88 ? -14.255 11.022 -3.747 1.00 78.56 88 VAL A N 1
ATOM 720 C CA . VAL A 1 88 ? -15.657 11.258 -4.109 1.00 78.56 88 VAL A CA 1
ATOM 721 C C . VAL A 1 88 ? -16.578 10.229 -3.459 1.00 78.56 88 VAL A C 1
ATOM 723 O O . VAL A 1 88 ? -17.573 10.610 -2.849 1.00 78.56 88 VAL A O 1
ATOM 726 N N . ASN A 1 89 ? -16.250 8.937 -3.545 1.00 78.50 89 ASN A N 1
ATOM 727 C CA . ASN A 1 89 ? -17.195 7.877 -3.182 1.00 78.50 89 ASN A CA 1
ATOM 728 C C . ASN A 1 89 ? -17.118 7.456 -1.710 1.00 78.50 89 ASN A C 1
ATOM 730 O O . ASN A 1 89 ? -18.091 6.915 -1.183 1.00 78.50 89 ASN A O 1
ATOM 734 N N . TYR A 1 90 ? -15.989 7.686 -1.029 1.00 79.06 90 TYR A N 1
ATOM 735 C CA . TYR A 1 90 ? -15.750 7.129 0.310 1.00 79.06 90 TYR A CA 1
ATOM 736 C C . TYR A 1 90 ? -15.623 8.183 1.417 1.00 79.06 90 TYR A C 1
ATOM 738 O O . TYR A 1 90 ? -15.402 7.831 2.578 1.00 79.06 90 TYR A O 1
ATOM 746 N N . LYS A 1 91 ? -15.829 9.471 1.109 1.00 74.19 91 LYS A N 1
ATOM 747 C CA . LYS A 1 91 ? -15.795 10.563 2.100 1.00 74.19 91 LYS A CA 1
ATOM 748 C C . LYS A 1 91 ? -16.769 10.335 3.260 1.00 74.19 91 LYS A C 1
ATOM 750 O O . LYS A 1 91 ? -16.364 10.408 4.418 1.00 74.19 91 LYS A O 1
ATOM 755 N N . ASP A 1 92 ? -18.010 9.971 2.951 1.00 81.44 92 ASP A N 1
ATOM 756 C CA . ASP A 1 92 ? -19.073 9.759 3.947 1.00 81.44 92 ASP A CA 1
ATOM 757 C C . ASP A 1 92 ? -18.981 8.389 4.640 1.00 81.44 92 ASP A C 1
ATOM 759 O O . ASP A 1 92 ? -19.762 8.060 5.534 1.00 81.44 92 ASP A O 1
ATOM 763 N N . LYS A 1 93 ? -18.013 7.566 4.225 1.00 86.25 93 LYS A N 1
ATOM 764 C CA . LYS A 1 93 ? -17.748 6.235 4.777 1.00 86.25 93 LYS A CA 1
ATOM 765 C C . LYS A 1 93 ? -16.629 6.242 5.807 1.00 86.25 93 LYS A C 1
ATOM 767 O O . LYS A 1 93 ? -16.284 5.183 6.330 1.00 86.25 93 LYS A O 1
ATOM 772 N N . ARG A 1 94 ? -16.080 7.416 6.131 1.00 86.00 94 ARG A N 1
ATOM 773 C CA . ARG A 1 94 ? -15.123 7.564 7.226 1.00 86.00 94 ARG A CA 1
ATOM 774 C C . ARG A 1 94 ? -15.763 7.178 8.553 1.00 86.00 94 ARG A C 1
ATOM 776 O O . ARG A 1 94 ? -16.923 7.482 8.828 1.00 86.00 94 ARG A O 1
ATOM 783 N N . TYR A 1 95 ? -14.988 6.478 9.366 1.00 86.69 95 TYR A N 1
ATOM 784 C CA . TYR A 1 95 ? -15.353 6.139 10.727 1.00 86.69 95 TYR A CA 1
ATOM 785 C C . TYR A 1 95 ? -14.595 7.053 11.685 1.00 86.69 95 TYR A C 1
ATOM 787 O O . TYR A 1 95 ? -13.365 7.045 11.731 1.00 86.69 95 TYR A O 1
ATOM 795 N N . GLU A 1 96 ? -15.337 7.843 12.454 1.00 82.88 96 GLU A N 1
ATOM 796 C CA . GLU A 1 96 ? -14.757 8.672 13.502 1.00 82.88 96 GLU A CA 1
ATOM 797 C C . GLU A 1 96 ? -14.454 7.806 14.725 1.00 82.88 96 GLU A C 1
ATOM 799 O O . GLU A 1 96 ? -15.337 7.198 15.338 1.00 82.88 96 GLU A O 1
ATOM 804 N N . MET A 1 97 ? -13.172 7.712 15.053 1.00 75.62 97 MET A N 1
ATOM 805 C CA . MET A 1 97 ? -12.706 6.921 16.178 1.00 75.62 97 MET A CA 1
ATOM 806 C C . MET A 1 97 ? -12.910 7.704 17.478 1.00 75.62 97 MET A C 1
ATOM 808 O O . MET A 1 97 ? -12.372 8.794 17.637 1.00 75.62 97 MET A O 1
ATOM 812 N N . SER A 1 98 ? -13.679 7.151 18.419 1.00 72.12 98 SER A N 1
ATOM 813 C CA . SER A 1 98 ? -13.934 7.785 19.717 1.00 72.12 98 SER A CA 1
ATOM 814 C C . SER A 1 98 ? -13.050 7.193 20.810 1.00 72.12 98 SER A C 1
ATOM 816 O O . SER A 1 98 ? -13.056 5.981 21.021 1.00 72.12 98 SER A O 1
ATOM 818 N N . TYR A 1 99 ? -12.388 8.064 21.576 1.00 69.38 99 TYR A N 1
ATOM 819 C CA . TYR A 1 99 ? -11.542 7.696 22.718 1.00 69.38 99 TYR A CA 1
ATOM 820 C C . TYR A 1 99 ? -12.280 6.884 23.799 1.00 69.38 99 TYR A C 1
ATOM 822 O O . TYR A 1 99 ? -11.701 6.044 24.484 1.00 69.38 99 TYR A O 1
ATOM 830 N N . VAL A 1 100 ? -13.592 7.099 23.955 1.00 69.44 100 VAL A N 1
ATOM 831 C CA . VAL A 1 100 ? -14.408 6.361 24.936 1.00 69.44 100 VAL A CA 1
ATOM 832 C C . VAL A 1 100 ? -14.487 4.876 24.576 1.00 69.44 100 VAL A C 1
ATOM 834 O O . VAL A 1 100 ? -14.421 4.022 25.459 1.00 69.44 100 VAL A O 1
ATOM 837 N N . GLY A 1 101 ? -14.569 4.572 23.279 1.00 71.38 101 GLY A N 1
ATOM 838 C CA . GLY A 1 101 ? -14.637 3.209 22.761 1.00 71.38 101 GLY A CA 1
ATOM 839 C C . GLY A 1 101 ? -13.340 2.411 22.915 1.00 71.38 101 GLY A C 1
ATOM 840 O O . GLY A 1 101 ? -13.366 1.185 22.798 1.00 71.38 101 GLY A O 1
ATOM 841 N N . ASP A 1 102 ? -12.223 3.079 23.208 1.00 73.62 102 ASP A N 1
ATOM 842 C CA . ASP A 1 102 ? -10.919 2.428 23.347 1.00 73.62 102 ASP A CA 1
ATOM 843 C C . ASP A 1 102 ? -10.704 1.827 24.715 1.00 73.62 102 ASP A C 1
ATOM 845 O O . ASP A 1 102 ? -10.002 0.835 24.824 1.00 73.62 102 ASP A O 1
ATOM 849 N N . LYS A 1 103 ? -11.312 2.383 25.768 1.00 79.94 103 LYS A N 1
ATOM 850 C CA . LYS A 1 103 ? -11.147 1.835 27.122 1.00 79.94 103 LYS A CA 1
ATOM 851 C C . LYS A 1 103 ? -11.681 0.408 27.211 1.00 79.94 103 LYS A C 1
ATOM 853 O O . LYS A 1 103 ? -11.053 -0.456 27.817 1.00 79.94 103 LYS A O 1
ATOM 858 N N . GLU A 1 104 ? -12.821 0.163 26.570 1.00 81.12 104 GLU A N 1
ATOM 859 C CA . GLU A 1 104 ? -13.400 -1.176 26.457 1.00 81.12 104 GLU A CA 1
ATOM 860 C C . GLU A 1 104 ? -12.512 -2.091 25.603 1.00 81.12 104 GLU A C 1
ATOM 862 O O . GLU A 1 104 ? -12.218 -3.219 26.001 1.00 81.12 104 GLU A O 1
ATOM 867 N N . MET A 1 105 ? -12.039 -1.591 24.456 1.00 86.25 105 MET A N 1
ATOM 868 C CA . MET A 1 105 ? -11.180 -2.354 23.551 1.00 86.25 105 MET A CA 1
ATOM 869 C C . MET A 1 105 ? -9.843 -2.714 24.200 1.00 86.25 105 MET A C 1
ATOM 871 O O . MET A 1 105 ? -9.418 -3.857 24.092 1.00 86.25 105 MET A O 1
ATOM 875 N N . TYR A 1 106 ? -9.234 -1.792 24.944 1.00 88.81 106 TYR A N 1
ATOM 876 C CA . TYR A 1 106 ? -7.959 -1.982 25.629 1.00 88.81 106 TYR A CA 1
ATOM 877 C C . TYR A 1 106 ? -8.029 -3.120 26.646 1.00 88.81 106 TYR A C 1
ATOM 879 O O . TYR A 1 106 ? -7.104 -3.920 26.752 1.00 88.81 106 TYR A O 1
ATOM 887 N N . SER A 1 107 ? -9.153 -3.236 27.360 1.00 87.62 107 SER A N 1
ATOM 888 C CA . SER A 1 107 ? -9.352 -4.308 28.336 1.00 87.62 107 SER A CA 1
ATOM 889 C C . SER A 1 107 ? -9.434 -5.700 27.701 1.00 87.62 107 SER A C 1
ATOM 891 O O . SER A 1 107 ? -9.145 -6.678 28.386 1.00 87.62 107 SER A O 1
ATOM 893 N N . GLN A 1 108 ? -9.871 -5.809 26.443 1.00 90.62 108 GLN A N 1
ATOM 894 C CA . GLN A 1 108 ? -10.073 -7.094 25.758 1.00 90.62 108 GLN A CA 1
ATOM 895 C C . GLN A 1 108 ? -8.960 -7.413 24.745 1.00 90.62 108 GLN A C 1
ATOM 897 O O . GLN A 1 108 ? -8.633 -8.577 24.533 1.00 90.62 108 GLN A O 1
ATOM 902 N N . TYR A 1 109 ? -8.390 -6.382 24.124 1.00 93.94 109 TYR A N 1
ATOM 903 C CA . TYR A 1 109 ? -7.485 -6.433 22.977 1.00 93.94 109 TYR A CA 1
ATOM 904 C C . TYR A 1 109 ? -6.361 -5.386 23.138 1.00 93.94 109 TYR A C 1
ATOM 906 O O . TYR A 1 109 ? -6.303 -4.415 22.374 1.00 93.94 109 TYR A O 1
ATOM 914 N N . PRO A 1 110 ? -5.479 -5.518 24.149 1.00 93.12 110 PRO A N 1
ATOM 915 C CA . PRO A 1 110 ? -4.493 -4.485 24.475 1.00 93.12 110 PRO A CA 1
ATOM 916 C C . PRO A 1 110 ? -3.537 -4.196 23.309 1.00 93.12 110 PRO A C 1
ATOM 918 O O . PRO A 1 110 ? -3.395 -3.042 22.916 1.00 93.12 110 PRO A O 1
ATOM 921 N N . ARG A 1 111 ? -2.970 -5.231 22.671 1.00 94.88 111 ARG A N 1
ATOM 922 C CA . ARG A 1 111 ? -2.043 -5.088 21.528 1.00 94.88 111 ARG A CA 1
ATOM 923 C C . ARG A 1 111 ? -2.681 -4.415 20.318 1.00 94.88 111 ARG A C 1
ATOM 925 O O . ARG A 1 111 ? -2.087 -3.561 19.668 1.00 94.88 111 ARG A O 1
ATOM 932 N N . GLN A 1 112 ? -3.917 -4.785 20.018 1.00 95.12 112 GLN A N 1
ATOM 933 C CA . GLN A 1 112 ? -4.666 -4.209 18.910 1.00 95.12 112 GLN A CA 1
ATOM 934 C C . GLN A 1 112 ? -5.057 -2.760 19.214 1.00 95.12 112 GLN A C 1
ATOM 936 O O . GLN A 1 112 ? -5.089 -1.925 18.315 1.00 95.12 112 GLN A O 1
ATOM 941 N N . THR A 1 113 ? -5.312 -2.434 20.481 1.00 93.31 113 THR A N 1
ATOM 942 C CA . THR A 1 113 ? -5.585 -1.054 20.895 1.00 93.31 113 THR A CA 1
ATOM 943 C C . THR A 1 113 ? -4.319 -0.192 20.846 1.00 93.31 113 THR A C 1
ATOM 945 O O . THR A 1 113 ? -4.399 0.962 20.426 1.00 93.31 113 THR A O 1
ATOM 948 N N . GLU A 1 114 ? -3.144 -0.743 21.178 1.00 94.06 114 GLU A N 1
ATOM 949 C CA . GLU A 1 114 ? -1.841 -0.091 20.947 1.00 94.06 114 GLU A CA 1
ATOM 950 C C . GLU A 1 114 ? -1.643 0.218 19.454 1.00 94.06 114 GLU A C 1
ATOM 952 O O . GLU A 1 114 ? -1.340 1.356 19.097 1.00 94.06 114 GLU A O 1
ATOM 957 N N . MET A 1 115 ? -1.911 -0.755 18.572 1.00 95.38 115 MET A N 1
ATOM 958 C CA . MET A 1 115 ? -1.887 -0.553 17.118 1.00 95.38 115 MET A CA 1
ATOM 959 C C . MET A 1 115 ? -2.832 0.573 16.683 1.00 95.38 115 MET A C 1
ATOM 961 O O . MET A 1 115 ? -2.446 1.437 15.901 1.00 95.38 115 MET A O 1
ATOM 965 N N . LEU A 1 116 ? -4.073 0.575 17.174 1.00 93.19 116 LEU A N 1
ATOM 966 C CA . LEU A 1 116 ? -5.058 1.589 16.804 1.00 93.19 116 LEU A CA 1
ATOM 967 C C . LEU A 1 116 ? -4.647 2.989 17.276 1.00 93.19 116 LEU A C 1
ATOM 969 O O . LEU A 1 116 ? -4.872 3.966 16.564 1.00 93.19 116 LEU A O 1
ATOM 973 N N . THR A 1 117 ? -4.040 3.076 18.459 1.00 92.50 117 THR A N 1
ATOM 974 C CA . THR A 1 117 ? -3.516 4.326 19.024 1.00 92.50 117 THR A CA 1
ATOM 975 C C . THR A 1 117 ? -2.372 4.866 18.170 1.00 92.50 117 THR A C 1
ATOM 977 O O . THR A 1 117 ? -2.388 6.037 17.803 1.00 92.50 117 THR A O 1
ATOM 980 N N . GLU A 1 118 ? -1.440 4.004 17.757 1.00 93.56 118 GLU A N 1
ATOM 981 C CA . GLU A 1 118 ? -0.369 4.382 16.830 1.00 93.56 118 GLU A CA 1
ATOM 982 C C . GLU A 1 118 ? -0.932 4.905 15.506 1.00 93.56 118 GLU A C 1
ATOM 984 O O . GLU A 1 118 ? -0.543 5.971 15.038 1.00 93.56 118 GLU A O 1
ATOM 989 N N . VAL A 1 119 ? -1.884 4.185 14.901 1.00 94.06 119 VAL A N 1
ATOM 990 C CA . VAL A 1 119 ? -2.495 4.604 13.630 1.00 94.06 119 VAL A CA 1
ATOM 991 C C . VAL A 1 119 ? -3.143 5.985 13.756 1.00 94.06 119 VAL A C 1
ATOM 993 O O . VAL A 1 119 ? -3.073 6.770 12.814 1.00 94.06 119 VAL A O 1
ATOM 996 N N . ARG A 1 120 ? -3.737 6.315 14.908 1.00 91.06 120 ARG A N 1
ATOM 997 C CA . ARG A 1 120 ? -4.289 7.655 15.153 1.00 91.06 120 ARG A CA 1
ATOM 998 C C . ARG A 1 120 ? -3.223 8.722 15.221 1.00 91.06 120 ARG A C 1
ATOM 1000 O O . ARG A 1 120 ? -3.385 9.725 14.540 1.00 91.06 120 ARG A O 1
ATOM 1007 N N . HIS A 1 121 ? -2.144 8.492 15.961 1.00 92.25 121 HIS A N 1
ATOM 1008 C CA . HIS A 1 121 ? -1.034 9.441 16.000 1.00 92.25 121 HIS A CA 1
ATOM 1009 C C . HIS A 1 121 ? -0.474 9.695 14.597 1.00 92.25 121 HIS A C 1
ATOM 1011 O O . HIS A 1 121 ? -0.312 10.844 14.202 1.00 92.25 121 HIS A O 1
ATOM 1017 N N . LEU A 1 122 ? -0.310 8.645 13.784 1.00 93.81 122 LEU A N 1
ATOM 1018 C CA . LEU A 1 122 ? 0.138 8.790 12.396 1.00 93.81 122 LEU A CA 1
ATOM 1019 C C . LEU A 1 122 ? -0.844 9.586 11.516 1.00 93.81 122 LEU A C 1
ATOM 1021 O O . LEU A 1 122 ? -0.406 10.278 10.597 1.00 93.81 122 LEU A O 1
ATOM 1025 N N . ILE A 1 123 ? -2.155 9.486 11.771 1.00 90.25 123 ILE A N 1
ATOM 1026 C CA . ILE A 1 123 ? -3.188 10.276 11.079 1.00 90.25 123 ILE A CA 1
ATOM 1027 C C . ILE A 1 123 ? -3.165 11.738 11.543 1.00 90.25 123 ILE A C 1
ATOM 1029 O O . ILE A 1 123 ? -3.222 12.636 10.708 1.00 90.25 123 ILE A O 1
ATOM 1033 N N . GLU A 1 124 ? -3.107 11.980 12.854 1.00 88.81 124 GLU A N 1
ATOM 1034 C CA . GLU A 1 124 ? -3.143 13.317 13.465 1.00 88.81 124 GLU A CA 1
ATOM 1035 C C . GLU A 1 124 ? -1.919 14.156 13.089 1.00 88.81 124 GLU A C 1
ATOM 1037 O O . GLU A 1 124 ? -2.046 15.348 12.817 1.00 88.81 124 GLU A O 1
ATOM 1042 N N . GLU A 1 125 ? -0.747 13.525 13.031 1.00 91.38 125 GLU A N 1
ATOM 1043 C CA . GLU A 1 125 ? 0.512 14.173 12.658 1.00 91.38 125 GLU A CA 1
ATOM 1044 C C . GLU A 1 125 ? 0.724 14.256 11.139 1.00 91.38 125 GLU A C 1
ATOM 1046 O O . GLU A 1 125 ? 1.706 14.850 10.695 1.00 91.38 125 GLU A O 1
ATOM 1051 N N . ASP A 1 126 ? -0.160 13.648 10.334 1.00 87.38 126 ASP A N 1
ATOM 1052 C CA . ASP A 1 126 ? 0.012 13.499 8.879 1.00 87.38 126 ASP A CA 1
ATOM 1053 C C . ASP A 1 126 ? 1.409 12.936 8.514 1.00 87.38 126 ASP A C 1
ATOM 1055 O O . ASP A 1 126 ? 2.030 13.289 7.506 1.00 87.38 126 ASP A O 1
ATOM 1059 N N . ALA A 1 127 ? 1.918 12.044 9.374 1.00 89.00 127 ALA A N 1
ATOM 1060 C CA . ALA A 1 127 ? 3.312 11.599 9.388 1.00 89.00 127 ALA A CA 1
ATOM 1061 C C . ALA A 1 127 ? 3.656 10.625 8.252 1.00 89.00 127 ALA A C 1
ATOM 1063 O O . ALA A 1 127 ? 4.827 10.341 8.002 1.00 89.00 127 ALA A O 1
ATOM 1064 N N . VAL A 1 128 ? 2.641 10.076 7.578 1.00 92.69 128 VAL A N 1
ATOM 1065 C CA . VAL A 1 128 ? 2.800 8.998 6.602 1.00 92.69 128 VAL A CA 1
ATOM 1066 C C . VAL A 1 128 ? 2.032 9.314 5.332 1.00 92.69 128 VAL A C 1
ATOM 1068 O O . VAL A 1 128 ? 0.828 9.570 5.355 1.00 92.69 128 VAL A O 1
ATOM 1071 N N . LYS A 1 129 ? 2.724 9.224 4.196 1.00 92.56 129 LYS A N 1
ATOM 1072 C CA . LYS A 1 129 ? 2.134 9.426 2.873 1.00 92.56 129 LYS A CA 1
ATOM 1073 C C . LYS A 1 129 ? 1.842 8.108 2.176 1.00 92.56 129 LYS A C 1
ATOM 1075 O O . LYS A 1 129 ? 2.485 7.087 2.424 1.00 92.56 129 LYS A O 1
ATOM 1080 N N . TRP A 1 130 ? 0.861 8.148 1.284 1.00 93.31 130 TRP A N 1
ATOM 1081 C CA . TRP A 1 130 ? 0.640 7.051 0.361 1.00 93.31 130 TRP A CA 1
ATOM 1082 C C . TRP A 1 130 ? 1.761 7.021 -0.683 1.00 93.31 130 TRP A C 1
ATOM 1084 O O . TRP A 1 130 ? 2.101 8.055 -1.263 1.00 93.31 130 TRP A O 1
ATOM 1094 N N . LYS A 1 131 ? 2.329 5.840 -0.928 1.00 92.38 131 LYS A N 1
ATOM 1095 C CA . LYS A 1 131 ? 3.308 5.597 -1.988 1.00 92.38 131 LYS A CA 1
ATOM 1096 C C . LYS A 1 131 ? 3.247 4.143 -2.438 1.00 92.38 131 LYS A C 1
ATOM 1098 O O . LYS A 1 131 ? 3.500 3.237 -1.646 1.00 92.38 131 LYS A O 1
ATOM 1103 N N . LEU A 1 132 ? 2.985 3.923 -3.726 1.00 89.81 132 LEU A N 1
ATOM 1104 C CA . LEU A 1 132 ? 3.031 2.592 -4.333 1.00 89.81 132 LEU A CA 1
ATOM 1105 C C . LEU A 1 132 ? 4.409 1.947 -4.133 1.00 89.81 132 LEU A C 1
ATOM 1107 O O . LEU A 1 132 ? 5.426 2.545 -4.487 1.00 89.81 132 LEU A O 1
ATOM 1111 N N . GLY A 1 133 ? 4.449 0.739 -3.564 1.00 89.81 133 GLY A N 1
ATOM 1112 C CA . GLY A 1 133 ? 5.708 0.049 -3.264 1.00 89.81 133 GLY A CA 1
ATOM 1113 C C . GLY A 1 133 ? 6.457 0.575 -2.037 1.00 89.81 133 GLY A C 1
ATOM 1114 O O . GLY A 1 133 ? 7.474 -0.009 -1.661 1.00 89.81 133 GLY A O 1
ATOM 1115 N N . GLY A 1 134 ? 5.975 1.649 -1.403 1.00 93.94 134 GLY A N 1
ATOM 1116 C CA . GLY A 1 134 ? 6.576 2.191 -0.190 1.00 93.94 134 GLY A CA 1
ATOM 1117 C C . GLY A 1 134 ? 6.442 1.219 0.978 1.00 93.94 134 GLY A C 1
ATOM 1118 O O . GLY A 1 134 ? 5.454 0.492 1.059 1.00 93.94 134 GLY A O 1
ATOM 1119 N N . SER A 1 135 ? 7.430 1.159 1.873 1.00 94.06 135 SER A N 1
ATOM 1120 C CA . SER A 1 135 ? 7.441 0.171 2.970 1.00 94.06 135 SER A CA 1
ATOM 1121 C C . SER A 1 135 ? 7.958 0.694 4.315 1.00 94.06 135 SER A C 1
ATOM 1123 O O . SER A 1 135 ? 8.312 -0.098 5.190 1.00 94.06 135 SER A O 1
ATOM 1125 N N . SER A 1 136 ? 8.020 2.015 4.503 1.00 94.75 136 SER A N 1
ATOM 1126 C CA . SER A 1 136 ? 8.504 2.627 5.749 1.00 94.75 136 SER A CA 1
ATOM 1127 C C . SER A 1 136 ? 7.821 3.962 6.038 1.00 94.75 136 SER A C 1
ATOM 1129 O O . SER A 1 136 ? 7.266 4.583 5.138 1.00 94.75 136 SER A O 1
ATOM 1131 N N . LEU A 1 137 ? 7.892 4.434 7.287 1.00 94.31 137 LEU A N 1
ATOM 1132 C CA . LEU A 1 137 ? 7.306 5.720 7.693 1.00 94.31 137 LEU A CA 1
ATOM 1133 C C . LEU A 1 137 ? 7.867 6.895 6.875 1.00 94.31 137 LEU A C 1
ATOM 1135 O O . LEU A 1 137 ? 7.115 7.779 6.489 1.00 94.31 137 LEU A O 1
ATOM 1139 N N . GLN A 1 138 ? 9.170 6.879 6.574 1.00 93.38 138 GLN A N 1
ATOM 1140 C CA . GLN A 1 138 ? 9.841 7.938 5.812 1.00 93.38 138 GLN A CA 1
ATOM 1141 C C . GLN A 1 138 ? 9.492 7.890 4.324 1.00 93.38 138 GLN A C 1
ATOM 1143 O O . GLN A 1 138 ? 9.390 8.921 3.667 1.00 93.38 138 GLN A O 1
ATOM 1148 N N . GLU A 1 139 ? 9.354 6.684 3.779 1.00 94.50 139 GLU A N 1
ATOM 1149 C CA . GLU A 1 139 ? 9.058 6.483 2.366 1.00 94.50 139 GLU A CA 1
ATOM 1150 C C . GLU A 1 139 ? 7.567 6.666 2.043 1.00 94.50 139 GLU A C 1
ATOM 1152 O O . GLU A 1 139 ? 7.219 7.078 0.935 1.00 94.50 139 GLU A O 1
ATOM 1157 N N . GLY A 1 140 ? 6.701 6.340 2.998 1.00 95.06 140 GLY A N 1
ATOM 1158 C CA . GLY A 1 140 ? 5.285 6.101 2.776 1.00 95.06 140 GLY A CA 1
ATOM 1159 C C . GLY A 1 140 ? 4.970 4.620 2.569 1.00 95.06 140 GLY A C 1
ATOM 1160 O O . GLY A 1 140 ? 5.856 3.760 2.539 1.00 95.06 140 GLY A O 1
ATOM 1161 N N . PHE A 1 141 ? 3.680 4.327 2.426 1.00 97.06 141 PHE A N 1
ATOM 1162 C CA . PHE A 1 141 ? 3.172 2.967 2.247 1.00 97.06 141 PHE A CA 1
ATOM 1163 C C . PHE A 1 141 ? 2.082 2.903 1.180 1.00 97.06 141 PHE A C 1
ATOM 1165 O O . PHE A 1 141 ? 1.390 3.887 0.922 1.00 97.06 141 PHE A O 1
ATOM 1172 N N . ASP A 1 142 ? 1.870 1.715 0.625 1.00 95.12 142 ASP A N 1
ATOM 1173 C CA . ASP A 1 142 ? 0.604 1.344 0.010 1.00 95.12 142 ASP A CA 1
ATOM 1174 C C . ASP A 1 142 ? -0.237 0.519 0.997 1.00 95.12 142 ASP A C 1
ATOM 1176 O O . ASP A 1 142 ? 0.126 0.334 2.161 1.00 95.12 142 ASP A O 1
ATOM 1180 N N . SER A 1 143 ? -1.419 0.078 0.566 1.00 95.69 143 SER A N 1
ATOM 1181 C CA . SER A 1 143 ? -2.347 -0.623 1.458 1.00 95.69 143 SER A CA 1
ATOM 1182 C C . SER A 1 143 ? -1.760 -1.944 1.996 1.00 95.69 143 SER A C 1
ATOM 1184 O O . SER A 1 143 ? -1.690 -2.102 3.219 1.00 95.69 143 SER A O 1
ATOM 1186 N N . PRO A 1 144 ? -1.242 -2.863 1.152 1.00 97.00 144 PRO A N 1
ATOM 1187 C CA . PRO A 1 144 ? -0.583 -4.079 1.631 1.00 97.00 144 PRO A CA 1
ATOM 1188 C C . PRO A 1 144 ? 0.647 -3.841 2.515 1.00 97.00 144 PRO A C 1
ATOM 1190 O O . PRO A 1 144 ? 0.816 -4.516 3.537 1.00 97.00 144 PRO A O 1
ATOM 1193 N N . SER A 1 145 ? 1.520 -2.902 2.152 1.00 97.31 145 SER A N 1
ATOM 1194 C CA . SER A 1 145 ? 2.747 -2.678 2.914 1.00 97.31 145 SER A CA 1
ATOM 1195 C C . SER A 1 145 ? 2.479 -2.054 4.280 1.00 97.31 145 SER A C 1
ATOM 1197 O O . SER A 1 145 ? 3.136 -2.433 5.252 1.00 97.31 145 SER A O 1
ATOM 1199 N N . PHE A 1 146 ? 1.469 -1.186 4.398 1.00 97.88 146 PHE A N 1
ATOM 1200 C CA . PHE A 1 146 ? 1.066 -0.641 5.692 1.00 97.88 146 PHE A CA 1
ATOM 1201 C C . PHE A 1 146 ? 0.451 -1.708 6.604 1.00 97.88 146 PHE A C 1
ATOM 1203 O O . PHE A 1 146 ? 0.811 -1.796 7.776 1.00 97.88 146 PHE A O 1
ATOM 1210 N N . ALA A 1 147 ? -0.426 -2.568 6.075 1.00 97.75 147 ALA A N 1
ATOM 1211 C CA . ALA A 1 147 ? -0.977 -3.682 6.849 1.00 97.75 147 ALA A CA 1
ATOM 1212 C C . ALA A 1 147 ? 0.132 -4.626 7.344 1.00 97.75 147 ALA A C 1
ATOM 1214 O O . ALA A 1 147 ? 0.153 -5.003 8.514 1.00 97.75 147 ALA A O 1
ATOM 1215 N N . THR A 1 148 ? 1.108 -4.934 6.485 1.00 97.44 148 THR A N 1
ATOM 1216 C CA . THR A 1 148 ? 2.286 -5.738 6.854 1.00 97.44 148 THR A CA 1
ATOM 1217 C C . THR A 1 148 ? 3.115 -5.070 7.949 1.00 97.44 148 THR A C 1
ATOM 1219 O O . THR A 1 148 ? 3.520 -5.734 8.901 1.00 97.44 148 THR A O 1
ATOM 1222 N N . TYR A 1 149 ? 3.333 -3.755 7.857 1.00 97.31 149 TYR A N 1
ATOM 1223 C CA . TYR A 1 149 ? 4.015 -2.982 8.895 1.00 97.31 149 TYR A CA 1
ATOM 1224 C C . TYR A 1 149 ? 3.309 -3.096 10.251 1.00 97.31 149 TYR A C 1
ATOM 1226 O O . TYR A 1 149 ? 3.961 -3.390 11.253 1.00 97.31 149 TYR A O 1
ATOM 1234 N N . LEU A 1 150 ? 1.985 -2.918 10.283 1.00 97.50 150 LEU A N 1
ATOM 1235 C CA . LEU A 1 150 ? 1.206 -3.030 11.517 1.00 97.50 150 LEU A CA 1
ATOM 1236 C C . LEU A 1 150 ? 1.258 -4.447 12.098 1.00 97.50 150 LEU A C 1
ATOM 1238 O O . LEU A 1 150 ? 1.502 -4.606 13.293 1.00 97.50 150 LEU A O 1
ATOM 1242 N N . ILE A 1 151 ? 1.078 -5.473 11.262 1.00 97.00 151 ILE A N 1
ATOM 1243 C CA . ILE A 1 151 ? 1.139 -6.877 11.686 1.00 97.00 151 ILE A CA 1
ATOM 1244 C C . ILE A 1 151 ? 2.512 -7.189 12.290 1.00 97.00 151 ILE A C 1
ATOM 1246 O O . ILE A 1 151 ? 2.585 -7.655 13.426 1.00 97.00 151 ILE A O 1
ATOM 1250 N N . ASN A 1 152 ? 3.598 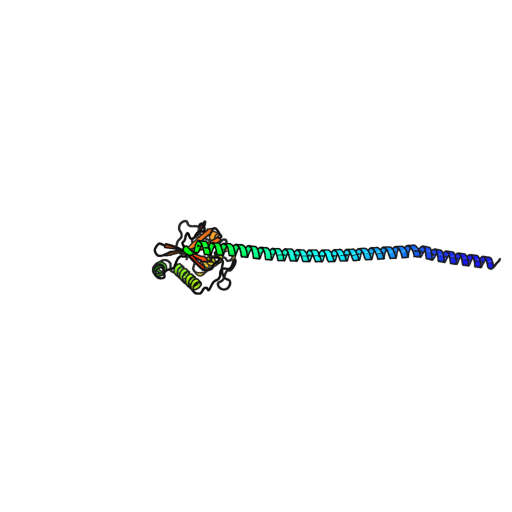-6.862 11.588 1.00 96.69 152 ASN A N 1
ATOM 1251 C CA . ASN A 1 152 ? 4.951 -7.172 12.054 1.00 96.69 152 ASN A CA 1
ATOM 1252 C C . ASN A 1 152 ? 5.331 -6.401 13.328 1.00 96.69 152 ASN A C 1
ATOM 1254 O O . ASN A 1 152 ? 6.121 -6.906 14.125 1.00 96.69 152 ASN A O 1
ATOM 1258 N N . LYS A 1 153 ? 4.792 -5.187 13.519 1.00 96.81 153 LYS A N 1
ATOM 1259 C CA . LYS A 1 153 ? 5.084 -4.331 14.679 1.00 96.81 153 LYS A CA 1
ATOM 1260 C C . LYS A 1 153 ? 4.300 -4.723 15.932 1.00 96.81 153 LYS A C 1
ATOM 1262 O O . LYS A 1 153 ? 4.852 -4.651 17.026 1.00 96.81 153 LYS A O 1
ATOM 1267 N N . PHE A 1 154 ? 3.028 -5.094 15.792 1.00 96.81 154 PHE A N 1
ATOM 1268 C CA . PHE A 1 154 ? 2.107 -5.226 16.931 1.00 96.81 154 PHE A CA 1
ATOM 1269 C C . PHE A 1 154 ? 1.635 -6.652 17.209 1.00 96.81 154 PHE A C 1
ATOM 1271 O O . PHE A 1 154 ? 0.911 -6.862 18.181 1.00 96.81 154 PHE A O 1
ATOM 1278 N N . SER A 1 155 ? 2.009 -7.622 16.377 1.00 95.25 155 SER A N 1
ATOM 1279 C CA . SER A 1 155 ? 1.561 -9.007 16.506 1.00 95.25 155 SER A CA 1
ATOM 1280 C C . SER A 1 155 ? 2.739 -9.980 16.602 1.00 95.25 155 SER A C 1
ATOM 1282 O O . SER A 1 155 ? 3.879 -9.652 16.269 1.00 95.25 155 SER A O 1
ATOM 1284 N N . SER A 1 156 ? 2.457 -11.208 17.034 1.00 94.19 156 SER A N 1
ATOM 1285 C CA . SER A 1 156 ? 3.422 -12.314 16.984 1.00 94.19 156 SER A CA 1
ATOM 1286 C C . SER A 1 156 ? 3.644 -12.842 15.558 1.00 94.19 156 SER A C 1
ATOM 1288 O O . SER A 1 156 ? 4.627 -13.533 15.288 1.00 94.19 156 SER A O 1
ATOM 1290 N N . THR A 1 157 ? 2.749 -12.494 14.630 1.00 92.81 157 THR A N 1
ATOM 1291 C CA . THR A 1 157 ? 2.831 -12.884 13.222 1.00 92.81 157 THR A CA 1
ATOM 1292 C C . THR A 1 157 ? 3.888 -12.054 12.500 1.00 92.81 157 THR A C 1
ATOM 1294 O O . THR A 1 157 ? 3.904 -10.831 12.605 1.00 92.81 157 THR A O 1
ATOM 1297 N N . GLN A 1 158 ? 4.758 -12.716 11.734 1.00 93.62 158 GLN A N 1
ATOM 1298 C CA . GLN A 1 158 ? 5.815 -12.064 10.961 1.00 93.62 158 GLN A CA 1
ATOM 1299 C C . GLN A 1 158 ? 5.653 -12.387 9.476 1.00 93.62 158 GLN A C 1
ATOM 1301 O O . GLN A 1 158 ? 5.855 -13.522 9.044 1.00 93.62 158 GLN A O 1
ATOM 1306 N N . ILE A 1 159 ? 5.283 -11.376 8.694 1.00 94.31 159 ILE A N 1
ATOM 1307 C CA . ILE A 1 159 ? 5.156 -11.446 7.241 1.00 94.31 159 ILE A CA 1
ATOM 1308 C C . ILE A 1 159 ? 6.493 -11.014 6.618 1.00 94.31 159 ILE A C 1
ATOM 1310 O O . ILE A 1 159 ? 6.919 -9.868 6.808 1.00 94.31 159 ILE A O 1
ATOM 1314 N N . PRO A 1 160 ? 7.163 -11.893 5.850 1.00 93.12 160 PRO A N 1
ATOM 1315 C CA . PRO A 1 160 ? 8.377 -11.534 5.126 1.00 93.12 160 PRO A CA 1
ATOM 1316 C C . PRO A 1 160 ? 8.127 -10.423 4.099 1.00 93.12 160 PRO A C 1
ATOM 1318 O O . PRO A 1 160 ? 7.084 -10.385 3.443 1.00 93.12 160 PRO A O 1
ATOM 1321 N N . LYS A 1 161 ? 9.113 -9.537 3.904 1.00 90.12 161 LYS A N 1
ATOM 1322 C CA . LYS A 1 161 ? 8.985 -8.368 3.013 1.00 90.12 161 LYS A CA 1
ATOM 1323 C C . LYS A 1 161 ? 8.589 -8.748 1.581 1.00 90.12 161 LYS A C 1
ATOM 1325 O O . LYS A 1 161 ? 7.744 -8.082 0.984 1.00 90.12 161 LYS A O 1
ATOM 1330 N N . ASP A 1 162 ? 9.143 -9.834 1.044 1.00 90.94 162 ASP A N 1
ATOM 1331 C CA . ASP A 1 162 ? 8.857 -10.341 -0.306 1.00 90.94 162 ASP A CA 1
ATOM 1332 C C . ASP A 1 162 ? 7.447 -10.944 -0.449 1.00 90.94 162 ASP A C 1
ATOM 1334 O O . ASP A 1 162 ? 7.003 -11.238 -1.559 1.00 90.94 162 ASP A O 1
ATOM 1338 N N . LYS A 1 163 ? 6.728 -11.117 0.666 1.00 92.94 163 LYS A N 1
ATOM 1339 C CA . LYS A 1 163 ? 5.376 -11.684 0.723 1.00 92.94 163 LYS A CA 1
ATOM 1340 C C . LYS A 1 163 ? 4.291 -10.656 1.002 1.00 92.94 163 LYS A C 1
ATOM 1342 O O . LYS A 1 163 ? 3.127 -11.031 1.012 1.00 92.94 163 LYS A O 1
ATOM 1347 N N . THR A 1 164 ? 4.630 -9.376 1.136 1.00 93.75 164 THR A N 1
ATOM 1348 C CA . THR A 1 164 ? 3.687 -8.275 1.408 1.00 93.75 164 THR A CA 1
ATOM 1349 C C . THR A 1 164 ? 2.417 -8.345 0.539 1.00 93.75 164 THR A C 1
ATOM 1351 O O . THR A 1 164 ? 1.304 -8.401 1.052 1.00 93.75 164 THR A O 1
ATOM 1354 N N . TYR A 1 165 ? 2.548 -8.459 -0.786 1.00 93.00 165 TYR A N 1
ATOM 1355 C CA . TYR A 1 165 ? 1.398 -8.488 -1.712 1.00 93.00 165 TYR A CA 1
ATOM 1356 C C . TYR A 1 165 ? 0.655 -9.832 -1.774 1.00 93.00 165 TYR A C 1
ATOM 1358 O O . TYR A 1 165 ? -0.336 -9.977 -2.488 1.00 93.00 165 TYR A O 1
ATOM 1366 N N . ARG A 1 166 ? 1.142 -10.827 -1.031 1.00 92.00 166 ARG A N 1
ATOM 1367 C CA . ARG A 1 166 ? 0.584 -12.176 -0.917 1.00 92.00 166 ARG A CA 1
ATOM 1368 C C . ARG A 1 166 ? 0.469 -12.605 0.545 1.00 92.00 166 ARG A C 1
ATOM 1370 O O . ARG A 1 166 ? 0.479 -13.792 0.847 1.00 92.00 166 ARG A O 1
ATOM 1377 N N . MET A 1 167 ? 0.365 -11.645 1.468 1.00 91.12 167 MET A N 1
ATOM 1378 C CA . MET A 1 167 ? 0.388 -11.933 2.904 1.00 91.12 167 MET A CA 1
ATOM 1379 C C . MET A 1 167 ? -0.747 -12.867 3.333 1.00 91.12 167 MET A C 1
ATOM 1381 O O . MET A 1 167 ? -0.599 -13.636 4.272 1.00 91.12 167 MET A O 1
ATOM 1385 N N . TYR A 1 168 ? -1.866 -12.847 2.608 1.00 88.75 168 TYR A N 1
ATOM 1386 C CA . TYR A 1 168 ? -3.001 -13.731 2.841 1.00 88.75 168 TYR A CA 1
ATOM 1387 C C . TYR A 1 168 ? -2.679 -15.219 2.619 1.00 88.75 168 TYR A C 1
ATOM 1389 O O . TYR A 1 168 ? -3.377 -16.059 3.175 1.00 88.75 168 TYR A O 1
ATOM 1397 N N . ASP A 1 169 ? -1.614 -15.555 1.881 1.00 88.88 169 ASP A N 1
ATOM 1398 C CA . ASP A 1 169 ? -1.130 -16.938 1.742 1.00 88.88 169 ASP A CA 1
ATOM 1399 C C . ASP A 1 169 ? -0.469 -17.454 3.038 1.00 88.88 169 ASP A C 1
ATOM 1401 O O . ASP A 1 169 ? -0.306 -18.659 3.213 1.00 88.88 169 ASP A O 1
ATOM 1405 N N . TYR A 1 170 ? -0.090 -16.549 3.947 1.00 87.50 170 TYR A N 1
ATOM 1406 C CA . TYR A 1 170 ? 0.566 -16.850 5.227 1.00 87.50 170 TYR A CA 1
ATOM 1407 C C . TYR A 1 170 ? -0.388 -16.805 6.419 1.00 87.50 170 TYR A C 1
ATOM 1409 O O . TYR A 1 170 ? -0.013 -17.185 7.527 1.00 87.50 170 TYR A O 1
ATOM 1417 N N . LEU A 1 171 ? -1.613 -16.329 6.209 1.00 94.50 171 LEU A N 1
ATOM 1418 C CA . LEU A 1 171 ? -2.594 -16.140 7.264 1.00 94.50 171 LEU A CA 1
ATOM 1419 C C . LEU A 1 171 ? -3.741 -17.134 7.112 1.00 94.50 171 LEU A C 1
ATOM 1421 O O . LEU A 1 171 ? -4.129 -17.527 6.012 1.00 94.50 171 LEU A O 1
ATOM 1425 N N . THR A 1 172 ? -4.346 -17.508 8.236 1.00 96.12 172 THR A N 1
ATOM 1426 C CA . THR A 1 172 ? -5.490 -18.422 8.211 1.00 96.12 172 THR A CA 1
ATOM 1427 C C . THR A 1 172 ? -6.742 -17.663 7.796 1.00 96.12 172 THR A C 1
ATOM 1429 O O . THR A 1 172 ? -7.179 -16.750 8.498 1.00 96.12 172 THR A O 1
ATOM 1432 N N . LYS A 1 173 ? -7.356 -18.049 6.674 1.00 97.50 173 LYS A N 1
ATOM 1433 C CA . LYS A 1 173 ? -8.643 -17.485 6.254 1.00 97.50 173 LYS A CA 1
ATOM 1434 C C . LYS A 1 173 ? -9.737 -17.830 7.269 1.00 97.50 173 LYS A C 1
ATOM 1436 O O . LYS A 1 173 ? -9.868 -18.980 7.683 1.00 97.50 173 LYS A O 1
ATOM 1441 N N . VAL A 1 174 ? -10.553 -16.845 7.638 1.00 97.88 174 VAL A N 1
ATOM 1442 C CA . VAL A 1 174 ? -11.660 -16.995 8.594 1.00 97.88 174 VAL A CA 1
ATOM 1443 C C . VAL A 1 174 ? -12.961 -16.409 8.045 1.00 97.88 174 VAL A C 1
ATOM 1445 O O . VAL A 1 174 ? -12.958 -15.523 7.194 1.00 97.88 174 VAL A O 1
ATOM 1448 N N . ASN A 1 175 ? -14.097 -16.897 8.549 1.00 95.69 175 ASN A N 1
ATOM 1449 C CA . ASN A 1 175 ? -15.424 -16.398 8.158 1.00 95.69 175 ASN A CA 1
ATOM 1450 C C . ASN A 1 175 ? -15.905 -15.230 9.029 1.00 95.69 175 ASN A C 1
ATOM 1452 O O . ASN A 1 175 ? -16.781 -14.473 8.620 1.00 95.69 175 ASN A O 1
ATOM 1456 N N . GLN A 1 176 ? -15.362 -15.099 10.240 1.00 94.94 176 GLN A N 1
ATOM 1457 C CA . GLN A 1 176 ? -15.723 -14.053 11.192 1.00 94.94 176 GLN A CA 1
ATOM 1458 C C . GLN A 1 176 ? -14.442 -13.407 11.731 1.00 94.94 176 GLN A C 1
ATOM 1460 O O . GLN A 1 176 ? -13.678 -14.097 12.416 1.00 94.94 176 GLN A O 1
ATOM 1465 N N . PRO A 1 177 ? -14.187 -12.123 11.422 1.00 97.00 177 PRO A N 1
ATOM 1466 C CA . PRO A 1 177 ? -12.988 -11.442 11.884 1.00 97.00 177 PRO A CA 1
ATOM 1467 C C . PRO A 1 177 ? -13.081 -11.109 13.376 1.00 97.00 177 PRO A C 1
ATOM 1469 O O . PRO A 1 177 ? -14.141 -10.731 13.893 1.00 97.00 177 PRO A O 1
ATOM 1472 N N . LYS A 1 178 ? -11.946 -11.215 14.059 1.00 95.81 178 LYS A N 1
ATOM 1473 C CA . LYS A 1 178 ? -11.702 -10.649 15.388 1.00 95.81 178 LYS A CA 1
ATOM 1474 C C . LYS A 1 178 ? -10.969 -9.317 15.260 1.00 95.81 178 LYS A C 1
ATOM 1476 O O . LYS A 1 178 ? -10.391 -9.026 14.220 1.00 95.81 178 LYS A O 1
ATOM 1481 N N . VAL A 1 179 ? -11.014 -8.499 16.312 1.00 95.88 179 VAL A N 1
ATOM 1482 C CA . VAL A 1 179 ? -10.257 -7.238 16.367 1.00 95.88 179 VAL A CA 1
ATOM 1483 C C . VAL A 1 179 ? -8.779 -7.523 16.084 1.00 95.88 179 VAL A C 1
ATOM 1485 O O . VAL A 1 179 ? -8.206 -8.432 16.680 1.00 95.88 179 VAL A O 1
ATOM 1488 N N . GLY A 1 180 ? -8.194 -6.770 15.153 1.00 96.62 180 GLY A N 1
ATOM 1489 C CA . GLY A 1 180 ? -6.839 -6.969 14.646 1.00 96.62 180 GLY A CA 1
ATOM 1490 C C . GLY A 1 180 ? -6.715 -7.954 13.477 1.00 96.62 180 GLY A C 1
ATOM 1491 O O . GLY A 1 180 ? -5.619 -8.092 12.943 1.00 96.62 180 GLY A O 1
ATOM 1492 N N . ASP A 1 181 ? -7.778 -8.631 13.041 1.00 98.00 181 ASP A N 1
ATOM 1493 C CA . ASP A 1 181 ? -7.702 -9.483 11.848 1.00 98.00 181 ASP A CA 1
ATOM 1494 C C . ASP A 1 181 ? -7.569 -8.636 10.574 1.00 98.00 181 ASP A C 1
ATOM 1496 O O . ASP A 1 181 ? -8.034 -7.497 10.494 1.00 98.00 181 ASP A O 1
ATOM 1500 N N . LEU A 1 182 ? -6.945 -9.209 9.552 1.00 98.06 182 LEU A N 1
ATOM 1501 C CA . LEU A 1 182 ? -6.762 -8.573 8.256 1.00 98.06 182 LEU A CA 1
ATOM 1502 C C . LEU A 1 182 ? -8.018 -8.750 7.391 1.00 98.06 182 LEU A C 1
ATOM 1504 O O . LEU A 1 182 ? -8.569 -9.847 7.279 1.00 98.06 182 LEU A O 1
ATOM 1508 N N . VAL A 1 183 ? -8.439 -7.681 6.723 1.00 98.19 183 VAL A N 1
ATOM 1509 C CA . VAL A 1 183 ? -9.506 -7.668 5.719 1.00 98.19 183 VAL A CA 1
ATOM 1510 C C . VAL A 1 183 ? -8.897 -7.363 4.361 1.00 98.19 183 VAL A C 1
ATOM 1512 O O . VAL A 1 183 ? -8.229 -6.343 4.190 1.00 98.19 183 VAL A O 1
ATOM 1515 N N . ILE A 1 184 ? -9.155 -8.235 3.389 1.00 97.12 184 ILE A N 1
ATOM 1516 C CA . ILE A 1 184 ? -8.740 -8.030 2.002 1.00 97.12 184 ILE A CA 1
ATOM 1517 C C . ILE A 1 184 ? -9.956 -7.642 1.178 1.00 97.12 184 ILE A C 1
ATOM 1519 O O . ILE A 1 184 ? -10.985 -8.323 1.221 1.00 97.12 184 ILE A O 1
ATOM 1523 N N . TYR A 1 185 ? -9.814 -6.578 0.402 1.00 95.06 185 TYR A N 1
ATOM 1524 C CA . TYR A 1 185 ? -10.833 -6.082 -0.506 1.00 95.06 185 TYR A CA 1
ATOM 1525 C C . TYR A 1 185 ? -10.401 -6.231 -1.964 1.00 95.06 185 TYR A C 1
ATOM 1527 O O . TYR A 1 185 ? -9.220 -6.372 -2.292 1.00 95.06 185 TYR A O 1
ATOM 1535 N N . GLU A 1 186 ? -11.376 -6.138 -2.862 1.00 88.00 186 GLU A N 1
ATOM 1536 C CA . GLU A 1 186 ? -11.120 -5.847 -4.267 1.00 88.00 186 GLU A CA 1
ATOM 1537 C C . GLU A 1 186 ? -10.309 -4.549 -4.415 1.00 88.00 186 GLU A C 1
ATOM 1539 O O . GLU A 1 186 ? -10.252 -3.717 -3.508 1.00 88.00 186 GLU A O 1
ATOM 1544 N N . LYS A 1 187 ? -9.642 -4.395 -5.566 1.00 84.44 187 LYS A N 1
ATOM 1545 C CA . LYS A 1 187 ? -8.692 -3.301 -5.851 1.00 84.44 187 LYS A CA 1
ATOM 1546 C C . LYS A 1 187 ? -7.409 -3.317 -5.004 1.00 84.44 187 LYS A C 1
ATOM 1548 O O . LYS A 1 187 ? -6.596 -2.411 -5.114 1.00 84.44 187 LYS A O 1
ATOM 1553 N N . GLY A 1 188 ? -7.178 -4.380 -4.230 1.00 88.12 188 GLY A N 1
ATOM 1554 C CA . GLY A 1 188 ? -5.906 -4.610 -3.540 1.00 88.12 188 GLY A CA 1
ATOM 1555 C C . GLY A 1 188 ? -5.768 -3.891 -2.198 1.00 88.12 188 GLY A C 1
ATOM 1556 O O . GLY A 1 188 ? -4.647 -3.759 -1.706 1.00 88.12 188 GLY A O 1
ATOM 1557 N N . TYR A 1 189 ? -6.874 -3.442 -1.593 1.00 94.00 189 TYR A N 1
ATOM 1558 C CA . TYR A 1 189 ? -6.828 -2.906 -0.233 1.00 94.00 189 TYR A CA 1
ATOM 1559 C C . TYR A 1 189 ? -6.680 -4.021 0.806 1.00 94.00 189 TYR A C 1
ATOM 1561 O O . TYR A 1 189 ? -7.411 -5.014 0.792 1.00 94.00 189 TYR A O 1
ATOM 1569 N N . SER A 1 190 ? -5.771 -3.787 1.744 1.00 96.88 190 SER A N 1
ATOM 1570 C CA . SER A 1 190 ? -5.455 -4.629 2.892 1.00 96.88 190 SER A CA 1
ATOM 1571 C C . SER A 1 190 ? -5.602 -3.768 4.142 1.00 96.88 190 SER A C 1
ATOM 1573 O O . SER A 1 190 ? -4.824 -2.840 4.351 1.00 96.88 190 SER A O 1
ATOM 1575 N N . MET A 1 191 ? -6.628 -4.030 4.949 1.00 97.50 191 MET A N 1
ATOM 1576 C CA . MET A 1 191 ? -7.001 -3.168 6.075 1.00 97.50 191 MET A CA 1
ATOM 1577 C C . MET A 1 191 ? -7.148 -3.975 7.364 1.00 97.50 191 MET A C 1
ATOM 1579 O O . MET A 1 191 ? -7.545 -5.137 7.330 1.00 97.50 191 MET A O 1
ATOM 1583 N N . MET A 1 192 ? -6.881 -3.355 8.508 1.00 98.00 192 MET A N 1
ATOM 1584 C CA . MET A 1 192 ? -6.991 -3.998 9.820 1.00 98.00 192 MET A CA 1
ATOM 1585 C C . MET A 1 192 ? -8.403 -3.825 10.381 1.00 98.00 192 MET A C 1
ATOM 1587 O O 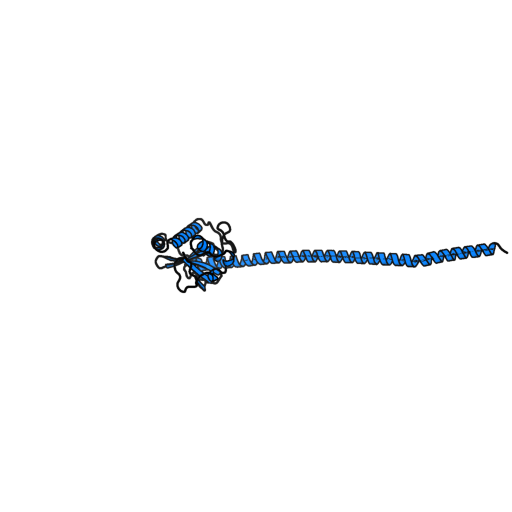. MET A 1 192 ? -8.912 -2.706 10.427 1.00 98.00 192 MET A O 1
ATOM 1591 N N . TYR A 1 193 ? -9.040 -4.915 10.805 1.00 97.69 193 TYR A N 1
ATOM 1592 C CA . TYR A 1 193 ? -10.404 -4.929 11.331 1.00 97.69 193 TYR A CA 1
ATOM 1593 C C . TYR A 1 193 ? -10.479 -4.494 12.791 1.00 97.69 193 TYR A C 1
ATOM 1595 O O . TYR A 1 193 ? -9.759 -5.000 13.650 1.00 97.69 193 TYR A O 1
ATOM 1603 N N . PHE A 1 194 ? -11.458 -3.649 13.096 1.00 95.69 194 PHE A N 1
ATOM 1604 C CA . PHE A 1 194 ? -11.767 -3.212 14.446 1.00 95.69 194 PHE A CA 1
ATOM 1605 C C . PHE A 1 194 ? -13.272 -3.198 14.713 1.00 95.69 194 PHE A C 1
ATOM 1607 O O . PHE A 1 194 ? -14.119 -3.111 13.817 1.00 95.69 194 PHE A O 1
ATOM 1614 N N . ARG A 1 195 ? -13.616 -3.279 16.000 1.00 92.50 195 ARG A N 1
ATOM 1615 C CA . ARG A 1 195 ? -14.991 -3.162 16.478 1.00 92.50 195 ARG A CA 1
ATOM 1616 C C . ARG A 1 195 ? -15.015 -2.396 17.793 1.00 92.50 195 ARG A C 1
ATOM 1618 O O . ARG A 1 195 ? -14.313 -2.771 18.722 1.00 92.50 195 ARG A O 1
ATOM 1625 N N . SER A 1 196 ? -15.846 -1.363 17.874 1.00 86.56 196 SER A N 1
ATOM 1626 C CA . SER A 1 196 ? -16.050 -0.573 19.094 1.00 86.56 196 SER A CA 1
ATOM 1627 C C . SER A 1 196 ? -17.493 -0.078 19.167 1.00 86.56 196 SER A C 1
ATOM 1629 O O . SER A 1 196 ? -18.072 0.281 18.140 1.00 86.56 196 SER A O 1
ATOM 1631 N N . GLY A 1 197 ? -18.114 -0.121 20.352 1.00 82.12 197 GLY A N 1
ATOM 1632 C CA . GLY A 1 197 ? -19.497 0.340 20.545 1.00 82.12 197 GLY A CA 1
ATOM 1633 C C . GLY A 1 197 ? -20.507 -0.319 19.595 1.00 82.12 197 GLY A C 1
ATOM 1634 O O . GLY A 1 197 ? -21.405 0.336 19.075 1.00 82.12 197 GLY A O 1
ATOM 1635 N N . GLY A 1 198 ? -20.304 -1.601 19.270 1.00 83.62 198 GLY A N 1
ATOM 1636 C CA . GLY A 1 198 ? -21.129 -2.351 18.315 1.00 83.62 198 GLY A CA 1
ATOM 1637 C C . GLY A 1 198 ? -20.853 -2.067 16.831 1.00 83.62 198 GLY A C 1
ATOM 1638 O O . GLY A 1 198 ? -21.234 -2.890 15.997 1.00 83.62 198 GLY A O 1
ATOM 1639 N N . LYS A 1 199 ? -20.137 -0.989 16.493 1.00 90.12 199 LYS A N 1
ATOM 1640 C CA . LYS A 1 199 ? -19.795 -0.611 15.116 1.00 90.12 199 LYS A CA 1
ATOM 1641 C C . LYS A 1 199 ? -18.530 -1.322 14.643 1.00 90.12 199 LYS A C 1
ATOM 1643 O O . LYS A 1 199 ? -17.602 -1.533 15.422 1.00 90.12 199 LYS A O 1
ATOM 1648 N N . ARG A 1 200 ? -18.508 -1.700 13.364 1.00 94.19 200 ARG A N 1
ATOM 1649 C CA . ARG A 1 200 ? -17.381 -2.372 12.702 1.00 94.19 200 ARG A CA 1
ATOM 1650 C C . ARG A 1 200 ? -16.720 -1.404 11.739 1.00 94.19 200 ARG A C 1
ATOM 1652 O O . ARG A 1 200 ? -17.410 -0.760 10.950 1.00 94.19 200 ARG A O 1
ATOM 1659 N N . PHE A 1 201 ? -15.406 -1.334 11.799 1.00 95.62 201 PHE A N 1
ATOM 1660 C CA . PHE A 1 201 ? -14.626 -0.437 10.968 1.00 95.62 201 PHE A CA 1
ATOM 1661 C C . PHE A 1 201 ? -13.283 -1.076 10.644 1.00 95.62 201 PHE A C 1
ATOM 1663 O O . PHE A 1 201 ? -12.905 -2.097 11.221 1.00 95.62 201 PHE A O 1
ATOM 1670 N N . VAL A 1 202 ? -12.588 -0.490 9.686 1.00 96.75 202 VAL A N 1
ATOM 1671 C CA . VAL A 1 202 ? -11.247 -0.890 9.298 1.00 96.75 202 VAL A CA 1
ATOM 1672 C C . VAL A 1 202 ? -10.337 0.321 9.266 1.00 96.75 202 VAL A C 1
ATOM 1674 O O . VAL A 1 202 ? -10.792 1.440 9.029 1.00 96.75 202 VAL A O 1
ATOM 1677 N N . VAL A 1 203 ? -9.051 0.095 9.494 1.00 96.31 203 VAL A N 1
ATOM 1678 C CA . VAL A 1 203 ? -8.026 1.129 9.357 1.00 96.31 203 VAL A CA 1
ATOM 1679 C C . VAL A 1 203 ? -6.932 0.665 8.413 1.00 96.31 203 VAL A C 1
ATOM 1681 O O . VAL A 1 203 ? -6.574 -0.515 8.388 1.00 96.31 203 VAL A O 1
ATOM 1684 N N . GLY A 1 204 ? -6.384 1.598 7.649 1.00 95.69 204 GLY A N 1
ATOM 1685 C CA . GLY A 1 204 ? -5.226 1.326 6.815 1.00 95.69 204 GLY A CA 1
ATOM 1686 C C . GLY A 1 204 ? -4.927 2.443 5.832 1.00 95.69 204 GLY A C 1
ATOM 1687 O O . GLY A 1 204 ? -5.402 3.571 5.973 1.00 95.69 204 GLY A O 1
ATOM 1688 N N . MET A 1 205 ? -4.090 2.116 4.853 1.00 95.50 205 MET A N 1
ATOM 1689 C CA . MET A 1 205 ? -3.559 3.065 3.884 1.00 95.50 205 MET A CA 1
ATOM 1690 C C . MET A 1 205 ? -4.383 3.062 2.592 1.00 95.50 205 MET A C 1
ATOM 1692 O O . MET A 1 205 ? -4.739 2.006 2.065 1.00 95.50 205 MET A O 1
ATOM 1696 N N . THR A 1 206 ? -4.676 4.256 2.081 1.00 92.38 206 THR A N 1
ATOM 1697 C CA . THR A 1 206 ? -5.465 4.522 0.867 1.00 92.38 206 THR A CA 1
ATOM 1698 C C . THR A 1 206 ? -4.715 5.526 -0.014 1.00 92.38 206 THR A C 1
ATOM 1700 O O . THR A 1 206 ? -3.847 6.220 0.511 1.00 92.38 206 THR A O 1
ATOM 1703 N N . PRO A 1 207 ? -5.046 5.679 -1.309 1.00 89.56 207 PRO A N 1
ATOM 1704 C CA . PRO A 1 207 ? -4.427 6.685 -2.178 1.00 89.56 207 PRO A CA 1
ATOM 1705 C C . PRO A 1 207 ? -4.461 8.123 -1.641 1.00 89.56 207 PRO A C 1
ATOM 1707 O O . PRO A 1 207 ? -3.629 8.937 -2.025 1.00 89.56 207 PRO A O 1
ATOM 1710 N N . VAL A 1 208 ? -5.397 8.445 -0.739 1.00 87.75 208 VAL A N 1
ATOM 1711 C CA . VAL A 1 208 ? -5.495 9.771 -0.100 1.00 87.75 208 VAL A CA 1
ATOM 1712 C C . VAL A 1 208 ? -4.837 9.831 1.287 1.00 87.75 208 VAL A C 1
ATOM 1714 O O . VAL A 1 208 ? -4.977 10.832 1.984 1.00 87.75 208 VAL A O 1
ATOM 1717 N N . GLY A 1 209 ? -4.147 8.768 1.703 1.00 90.81 209 GLY A N 1
ATOM 1718 C CA . GLY A 1 209 ? -3.470 8.645 2.994 1.00 90.81 209 GLY A CA 1
ATOM 1719 C C . GLY A 1 209 ? -4.106 7.621 3.935 1.00 90.81 209 GLY A C 1
ATOM 1720 O O . GLY A 1 209 ? -4.909 6.771 3.535 1.00 90.81 209 GLY A O 1
ATOM 1721 N N . LEU A 1 210 ? -3.722 7.691 5.209 1.00 93.44 210 LEU A N 1
ATOM 1722 C CA . LEU A 1 210 ? -4.284 6.842 6.255 1.00 93.44 210 LEU A CA 1
ATOM 1723 C C . LEU A 1 210 ? -5.746 7.203 6.529 1.00 93.44 210 LEU A C 1
ATOM 1725 O O . LEU A 1 210 ? -6.119 8.375 6.610 1.00 93.44 210 LEU A O 1
ATOM 1729 N N . ALA A 1 211 ? -6.583 6.181 6.682 1.00 91.25 211 ALA A N 1
ATOM 1730 C CA . ALA A 1 211 ? -8.001 6.365 6.934 1.00 91.25 211 ALA A CA 1
ATOM 1731 C C . ALA A 1 211 ? -8.552 5.308 7.891 1.00 91.25 211 ALA A C 1
ATOM 1733 O O . ALA A 1 211 ? -8.110 4.158 7.912 1.00 91.25 211 ALA A O 1
ATOM 1734 N N . SER A 1 212 ? -9.577 5.719 8.636 1.00 93.44 212 SER A N 1
ATOM 1735 C CA . SER A 1 212 ? -10.504 4.828 9.324 1.00 93.44 212 SER A CA 1
ATOM 1736 C C . SER A 1 212 ? -11.836 4.867 8.591 1.00 93.44 212 SER A C 1
ATOM 1738 O O . SER A 1 212 ? -12.375 5.945 8.326 1.00 93.44 212 SER A O 1
ATOM 1740 N N . LEU A 1 213 ? -12.333 3.699 8.201 1.00 94.00 213 LEU A N 1
ATOM 1741 C CA . LEU A 1 213 ? -13.458 3.533 7.287 1.00 94.00 213 LEU A CA 1
ATOM 1742 C C . LEU A 1 213 ? -14.450 2.520 7.847 1.00 94.00 213 LEU A C 1
ATOM 1744 O O . LEU A 1 213 ? -14.076 1.585 8.550 1.00 94.00 213 LEU A O 1
ATOM 1748 N N . GLN A 1 214 ? -15.725 2.668 7.508 1.00 94.69 214 GLN A N 1
ATOM 1749 C CA . GLN A 1 214 ? -16.726 1.629 7.749 1.00 94.69 214 GLN A CA 1
ATOM 1750 C C . GLN A 1 214 ? -16.299 0.318 7.071 1.00 94.69 214 GLN A C 1
ATOM 1752 O O . GLN A 1 214 ? -15.645 0.333 6.031 1.00 94.69 214 GLN A O 1
ATOM 1757 N N . LEU A 1 215 ? -16.662 -0.829 7.651 1.00 94.94 215 LEU A N 1
ATOM 1758 C CA . LEU A 1 215 ? -16.263 -2.139 7.115 1.00 94.94 215 LEU A CA 1
ATOM 1759 C C . LEU A 1 215 ? -16.670 -2.329 5.641 1.00 94.94 215 LEU A C 1
ATOM 1761 O O . LEU A 1 215 ? -15.934 -2.938 4.869 1.00 94.94 215 LEU A O 1
ATOM 1765 N N . ASP A 1 216 ? -17.830 -1.804 5.265 1.00 92.00 216 ASP A N 1
ATOM 1766 C CA . ASP A 1 216 ? -18.462 -1.866 3.949 1.00 92.00 216 ASP A CA 1
ATOM 1767 C C . ASP A 1 216 ? -18.329 -0.540 3.178 1.00 92.00 216 ASP A C 1
ATOM 1769 O O . ASP A 1 216 ? -19.253 -0.104 2.492 1.00 92.00 216 ASP A O 1
ATOM 1773 N N . PHE A 1 217 ? -17.169 0.121 3.281 1.00 89.94 217 PHE A N 1
ATOM 1774 C CA . PHE A 1 217 ? -16.961 1.442 2.681 1.00 89.94 217 PHE A CA 1
ATOM 1775 C C . PHE A 1 217 ? -17.099 1.484 1.153 1.00 89.94 217 PHE A C 1
ATOM 1777 O O . PHE A 1 217 ? -17.279 2.571 0.621 1.00 89.94 217 PHE A O 1
ATOM 1784 N N . GLY A 1 218 ? -17.075 0.353 0.444 1.00 86.25 218 GLY A N 1
ATOM 1785 C CA . GLY A 1 218 ? -17.424 0.311 -0.979 1.00 86.25 218 GLY A CA 1
ATOM 1786 C C . GLY A 1 218 ? -16.880 -0.902 -1.726 1.00 86.25 218 GLY A C 1
ATOM 1787 O O . GLY A 1 218 ? -17.679 -1.692 -2.230 1.00 86.25 218 GLY A O 1
ATOM 1788 N N . PRO A 1 219 ? -15.547 -1.089 -1.794 1.00 89.00 219 PRO A N 1
ATOM 1789 C CA . PRO A 1 219 ? -14.948 -2.263 -2.410 1.00 89.00 219 PRO A CA 1
ATOM 1790 C C . PRO A 1 219 ? -15.481 -3.552 -1.781 1.00 89.00 219 PRO A C 1
ATOM 1792 O O . PRO A 1 219 ? -15.728 -3.625 -0.574 1.00 89.00 219 PRO A O 1
ATOM 1795 N N . LYS A 1 220 ? -15.647 -4.596 -2.592 1.00 93.44 220 LYS A N 1
ATOM 1796 C CA . LYS A 1 220 ? -16.121 -5.886 -2.093 1.00 93.44 220 LYS A CA 1
ATOM 1797 C C . LYS A 1 220 ? -15.042 -6.556 -1.248 1.00 93.44 220 LYS A C 1
ATOM 1799 O O . LYS A 1 220 ? -13.872 -6.578 -1.620 1.00 93.44 220 LYS A O 1
ATOM 1804 N N . ILE A 1 221 ? -15.447 -7.159 -0.135 1.00 96.56 221 ILE A N 1
ATOM 1805 C CA . ILE A 1 221 ? -14.559 -7.957 0.716 1.00 96.56 221 ILE A CA 1
ATOM 1806 C C . ILE A 1 221 ? -14.289 -9.309 0.040 1.00 96.56 221 ILE A C 1
ATOM 1808 O O . ILE A 1 221 ? -15.218 -10.046 -0.293 1.00 96.56 221 ILE A O 1
ATOM 1812 N N . LEU A 1 222 ? -13.012 -9.648 -0.132 1.00 95.62 222 LEU A N 1
ATOM 1813 C CA . LEU A 1 222 ? -12.542 -10.932 -0.661 1.00 95.62 222 LEU A CA 1
ATOM 1814 C C . LEU A 1 222 ? -12.331 -11.976 0.444 1.00 95.62 222 LEU A C 1
ATOM 1816 O O . LEU A 1 222 ? -12.476 -13.184 0.214 1.00 95.62 222 LEU A O 1
ATOM 1820 N N . GLY A 1 223 ? -11.996 -11.531 1.654 1.00 96.88 223 GLY A N 1
ATOM 1821 C CA . GLY A 1 223 ? -11.881 -12.416 2.806 1.00 96.88 223 GLY A CA 1
ATOM 1822 C C . GLY A 1 223 ? -11.321 -11.751 4.053 1.00 96.88 223 GLY A C 1
ATOM 1823 O O . GLY A 1 223 ? -10.780 -10.646 4.005 1.00 96.88 223 GLY A O 1
ATOM 1824 N N . TYR A 1 224 ? -11.440 -12.482 5.157 1.00 98.19 224 TYR A N 1
ATOM 1825 C CA . TYR A 1 224 ? -10.841 -12.154 6.443 1.00 98.19 224 TYR A CA 1
ATOM 1826 C C . TYR A 1 224 ? -9.730 -13.147 6.756 1.00 98.19 224 TYR A C 1
ATOM 1828 O O . TYR A 1 224 ? -9.864 -14.337 6.457 1.00 98.19 224 TYR A O 1
ATOM 1836 N N . TYR A 1 225 ? -8.664 -12.670 7.384 1.00 98.06 225 TYR A N 1
ATOM 1837 C CA . TYR A 1 225 ? -7.486 -13.465 7.685 1.00 98.06 225 TYR A CA 1
ATOM 1838 C C . TYR A 1 225 ? -7.035 -13.215 9.120 1.00 98.06 225 TYR A C 1
ATOM 1840 O O . TYR A 1 225 ? -6.870 -12.072 9.543 1.00 98.06 225 TYR A O 1
ATOM 1848 N N . ARG A 1 226 ? -6.868 -14.303 9.871 1.00 97.75 226 ARG A N 1
ATOM 1849 C CA . ARG A 1 226 ? -6.483 -14.273 11.278 1.00 97.75 226 ARG A CA 1
ATOM 1850 C C . ARG A 1 226 ? -5.041 -13.811 11.427 1.00 97.75 226 ARG A C 1
ATOM 1852 O O . ARG A 1 226 ? -4.156 -14.378 10.790 1.00 97.75 226 ARG A O 1
ATOM 1859 N N . VAL A 1 227 ? -4.836 -12.842 12.312 1.00 96.88 227 VAL A N 1
ATOM 1860 C CA . VAL A 1 227 ? -3.515 -12.409 12.779 1.00 96.88 227 VAL A CA 1
ATOM 1861 C C . VAL A 1 227 ? -3.369 -12.801 14.249 1.00 96.88 227 VAL A C 1
ATOM 1863 O O . VAL A 1 227 ? -4.287 -12.591 15.042 1.00 96.88 227 VAL A O 1
ATOM 1866 N N . GLU A 1 228 ? -2.232 -13.393 14.608 1.00 94.94 228 GLU A N 1
ATOM 1867 C CA . GLU A 1 228 ? -1.956 -13.856 15.974 1.00 94.94 228 GLU A CA 1
ATOM 1868 C C . GLU A 1 228 ? -1.190 -12.784 16.763 1.00 94.94 228 GLU A C 1
ATOM 1870 O O . GLU A 1 228 ? -0.111 -12.354 16.339 1.00 94.94 228 GLU A O 1
ATOM 1875 N N . TYR A 1 229 ? -1.733 -12.369 17.912 1.00 91.19 229 TYR A N 1
ATOM 1876 C CA . TYR A 1 229 ? -1.266 -11.249 18.746 1.00 91.19 229 TYR A CA 1
ATOM 1877 C C . TYR A 1 229 ? -0.745 -11.690 20.109 1.00 91.19 229 TYR A C 1
ATOM 1879 O O . TYR A 1 229 ? -1.374 -12.589 20.708 1.00 91.19 229 TYR A O 1
#

Sequence (229 aa):
MDDTILKKIEQEEKRRKRRMYWYSLIPIIITAILVAVSYAEVNSAQQKVDDAQMKVDTLENRVHTLGEELKQKNDSLKILEESFEFAVNYKDKRYEMSYVGDKEMYSQYPRQTEMLTEVRHLIEEDAVKWKLGGSSLQEGFDSPSFATYLINKFSSTQIPKDKTYRMYDYLTKVNQPKVGDLVIYEKGYSMMYFRSGGKRFVVGMTPVGLASLQLDFGPKILGYYRVEY

Secondary structure (DSSP, 8-state):
--HHHHHHHHHHHHHHHHHHHHHHHHHHHHHHHHHHHHHHHHHHHHHHHHHHHHHHHHHHHHHHHHHHHHHHHHHHHHHHHHHHHHHHHSGGGBPPPPTHHHHHHHHH-HHHHHHHHHHHHHHHTT---B-TT-EETTTEE-HHHHHHHHHHHHSS----GGGGGGGGGSSEEESSPPTT-EEEEGGG-EEEEEEETTEEEEEEEETTEEEEEETTSSSPEEEEEE---

Organism: Owenweeksia hongkongensis (strain DSM 17368 / CIP 108786 / JCM 12287 / NRRL B-23963 / UST20020801) (NCBI:txid926562)

Foldseek 3Di:
DDPVVVVVVVVVVVVVVVVVVVVVVVVVVVVVVVVVVVVVVVVVVVVVVVVVVVVVVVVVVVVVVVVVVVVVVVVVVVLVVQVVCCVPQQPVFFDDDDPVQLVVCCVVPVLLSVLVVVLVVCVVVVQAADDDVDQDSVRHYHQLNFLQVSLCPRFPDHDDPVCSQPCLVVFAFDPDDDQQKWWAFPVRHIWGWDDTPNFIWTWGAGSGGTGIGGPPSDTHTPTITDRHD